Protein AF-A0A2V5XZG2-F1 (afdb_monomer)

pLDDT: mean 95.67, std 3.82, range [61.31, 98.81]

Secondary structure (DSSP, 8-state):
-EEES-TT-HHHHHHHHTT---EEEE-TTTSTTTTHHHHHHHHHTT--PEEEE--TTSS---SSS-EEEEEE-S-GGG-S-HHHHHHHHHHHEEEEEEEEEE-SB-TT--B-TTS--EEE--TTTTTT-TT--EEE-HHHHHHHHHHTTEEEEEEEEEE-TTT--SS-GGG-EEEEEEEEEPPPEEEEESSSBPP-SSPEEEEEEEESSEEEEEETT---EEEE-SSEEEEEEEEE-TT-EEEEEEE-TTS-SEEEEEEEEB---

Sequence (265 aa):
MADIGAADGDLAFFLENQGLSVDVIDNAATNFNRFQGVRILKQALNSSVTIRSVDLDSQFDLPSKKYDAVFLLGALYHLKNPFFVLENLAQRARYCFASTRIAKQTTDGHRLSPYPVAYLLGPRECNDDETNYWIFTDEGLRRLIDRTGWSLLSQVNVGDTANSTPADLDRDERAFVCLRQIDPTLSAAPNPVPPGDNPGKTRISWNGGTVYVSMNGGKEVLFADLREGSKMASWILAGASYEFRLYNSDHTELLAKLTVSKTTQ

Nearest PDB structures (foldseek):
  5t39-assembly1_A  TM=7.047E-01  e=2.224E-08  Micromonospora carbonacea
  5t38-assembly1_A  TM=6.778E-01  e=1.672E-08  Micromonospora carbonacea
  6ecu-assembly1_A  TM=6.630E-01  e=1.906E-06  Stigmatella aurantiaca
  6ecw-assembly1_B  TM=6.892E-01  e=6.318E-06  Stigmatella aurantiaca
  7fbo-assembly1_A  TM=6.612E-01  e=2.485E-05  Streptomyces sp. RI-18-2

Radius of gyration: 22.92 Å; Cα contacts (8 Å, |Δi|>4): 621; chains: 1; bounding box: 56×43×69 Å

Foldseek 3Di:
DEEAQCQLPPVVLVVVVVVDAYEYEYALVPRPVSNPNNVVVCVVSVHDHHYDHFDLLDDTDDPDQAEAEYEAEACQQLHPCNLSNLLSCLRHYFKYKYKYWAFQAAPVQHGCPPPFDWDADDCCQAVHHNSGGTHTHPNVVCVSQVNRQKDWPDKDKDAQPPGAYDHDPNRIIMIITMIGGHAKDWDKPPAQFEDDDAQTKIKIWIAQAFKWKDKPPDDIDGPGLDRTDIDMDRHADAPIKMKMWGAHNVRPGTRDIDIYHHDYD

Structure (mmCIF, N/CA/C/O backbone):
data_AF-A0A2V5XZG2-F1
#
_entry.id   AF-A0A2V5XZG2-F1
#
loop_
_atom_site.group_PDB
_atom_site.id
_atom_site.type_symbol
_atom_site.label_atom_id
_atom_site.label_alt_id
_atom_site.label_comp_id
_atom_site.label_asym_id
_atom_site.label_entity_id
_atom_site.label_seq_id
_atom_site.pdbx_PDB_ins_code
_atom_site.Cartn_x
_atom_site.Cartn_y
_atom_site.Cartn_z
_atom_site.occupancy
_atom_site.B_iso_or_equiv
_atom_site.auth_seq_id
_atom_site.auth_comp_id
_atom_site.auth_asym_id
_atom_site.auth_atom_id
_atom_site.pdbx_PDB_model_num
ATOM 1 N N . MET A 1 1 ? -0.727 -15.999 -5.714 1.00 96.88 1 MET A N 1
ATOM 2 C CA . MET A 1 1 ? 0.254 -14.890 -5.711 1.00 96.88 1 MET A CA 1
ATOM 3 C C . MET A 1 1 ? -0.086 -13.926 -6.832 1.00 96.88 1 MET A C 1
ATOM 5 O O . MET A 1 1 ? -0.807 -14.326 -7.740 1.00 96.88 1 MET A O 1
ATOM 9 N N . ALA A 1 2 ? 0.417 -12.697 -6.774 1.00 98.25 2 ALA A N 1
ATOM 10 C CA . ALA A 1 2 ? 0.338 -11.756 -7.889 1.00 98.25 2 ALA A CA 1
ATOM 11 C C . ALA A 1 2 ? 1.736 -11.271 -8.270 1.00 98.25 2 ALA A C 1
ATOM 13 O O . ALA A 1 2 ? 2.511 -10.912 -7.386 1.00 98.25 2 ALA A O 1
ATOM 14 N N . ASP A 1 3 ? 2.024 -11.250 -9.563 1.00 98.44 3 ASP A N 1
ATOM 15 C CA . ASP A 1 3 ? 3.191 -10.606 -10.156 1.00 98.44 3 ASP A CA 1
ATOM 16 C C . ASP A 1 3 ? 2.716 -9.319 -10.841 1.00 98.44 3 ASP A C 1
ATOM 18 O O . ASP A 1 3 ? 1.930 -9.376 -11.787 1.00 98.44 3 ASP A O 1
ATOM 22 N N . ILE A 1 4 ? 3.077 -8.163 -10.283 1.00 98.12 4 ILE A N 1
ATOM 23 C CA . ILE A 1 4 ? 2.541 -6.846 -10.639 1.00 98.12 4 ILE A CA 1
ATOM 24 C C . ILE A 1 4 ? 3.648 -5.997 -11.263 1.00 98.12 4 ILE A C 1
ATOM 26 O O . ILE A 1 4 ? 4.698 -5.791 -10.658 1.00 98.12 4 ILE A O 1
ATOM 30 N N . GLY A 1 5 ? 3.371 -5.447 -12.448 1.00 96.50 5 GLY A N 1
ATOM 31 C CA . GLY A 1 5 ? 4.409 -4.893 -13.318 1.00 96.50 5 GLY A CA 1
ATOM 32 C C . GLY A 1 5 ? 5.190 -6.007 -14.016 1.00 96.50 5 GLY A C 1
ATOM 33 O O . GLY A 1 5 ? 6.387 -5.877 -14.240 1.00 96.50 5 GLY A O 1
ATOM 34 N N . ALA A 1 6 ? 4.511 -7.120 -14.308 1.00 96.62 6 ALA A N 1
ATOM 35 C CA . ALA A 1 6 ? 5.135 -8.377 -14.709 1.00 96.62 6 ALA A CA 1
ATOM 36 C C . ALA A 1 6 ? 5.821 -8.343 -16.086 1.00 96.62 6 ALA A C 1
ATOM 38 O O . ALA A 1 6 ? 6.513 -9.297 -16.432 1.00 96.62 6 ALA A O 1
ATOM 39 N N . ALA A 1 7 ? 5.618 -7.301 -16.899 1.00 95.06 7 ALA A N 1
ATOM 40 C CA . ALA A 1 7 ? 6.121 -7.212 -18.265 1.00 95.06 7 ALA A CA 1
ATOM 41 C C . ALA A 1 7 ? 5.737 -8.447 -19.101 1.00 95.06 7 ALA A C 1
ATOM 43 O O . ALA A 1 7 ? 4.572 -8.617 -19.477 1.00 95.06 7 ALA A O 1
ATOM 44 N N . ASP A 1 8 ? 6.708 -9.316 -19.384 1.00 96.88 8 ASP A N 1
ATOM 45 C CA . ASP A 1 8 ? 6.512 -10.557 -20.133 1.00 96.88 8 ASP A CA 1
ATOM 46 C C . ASP A 1 8 ? 6.258 -11.793 -19.248 1.00 96.88 8 ASP A C 1
ATOM 48 O O . ASP A 1 8 ? 6.045 -12.882 -19.776 1.00 96.88 8 ASP A O 1
ATOM 52 N N . GLY A 1 9 ? 6.184 -11.631 -17.924 1.00 96.62 9 GLY A N 1
ATOM 53 C CA . GLY A 1 9 ? 5.730 -12.646 -16.968 1.00 96.62 9 GLY A CA 1
ATOM 54 C C . GLY A 1 9 ? 6.769 -13.700 -16.593 1.00 96.62 9 GLY A C 1
ATOM 55 O O . GLY A 1 9 ? 6.394 -14.786 -16.155 1.00 96.62 9 GLY A O 1
ATOM 56 N N . ASP A 1 10 ? 8.059 -13.417 -16.767 1.00 96.12 10 ASP A N 1
ATOM 57 C CA . ASP A 1 10 ? 9.165 -14.334 -16.463 1.00 96.12 10 ASP A CA 1
ATOM 58 C C . ASP A 1 10 ? 9.110 -14.878 -15.024 1.00 96.12 10 ASP A C 1
ATOM 60 O O . ASP A 1 10 ? 9.149 -16.096 -14.817 1.00 96.12 10 ASP A O 1
ATOM 64 N N . LEU A 1 11 ? 8.938 -13.995 -14.038 1.00 97.69 11 LEU A N 1
ATOM 65 C CA . LEU A 1 11 ? 8.792 -14.368 -12.636 1.00 97.69 11 LEU A CA 1
ATOM 66 C C . LEU A 1 11 ? 7.513 -15.177 -12.403 1.00 97.69 11 LEU A C 1
ATOM 68 O O . LEU A 1 11 ? 7.560 -16.218 -11.744 1.00 97.69 11 LEU A O 1
ATOM 72 N N . ALA A 1 12 ? 6.380 -14.745 -12.956 1.00 98.06 12 ALA A N 1
ATOM 73 C CA . ALA A 1 12 ? 5.124 -15.471 -12.820 1.00 98.06 12 ALA A CA 1
ATOM 74 C C . ALA A 1 12 ? 5.196 -16.907 -13.357 1.00 98.06 12 ALA A C 1
ATOM 76 O O . ALA A 1 12 ? 4.739 -17.828 -12.677 1.00 98.06 12 ALA A O 1
ATOM 77 N N . PHE A 1 13 ? 5.797 -17.122 -14.531 1.00 98.44 13 PHE A N 1
ATOM 78 C CA . PHE A 1 13 ? 5.981 -18.465 -15.087 1.00 98.44 13 PHE A CA 1
ATOM 79 C C . PHE A 1 13 ? 6.944 -19.304 -14.251 1.00 98.44 13 PHE A C 1
ATOM 81 O O . PHE A 1 13 ? 6.696 -20.490 -14.029 1.00 98.44 13 PHE A O 1
ATOM 88 N N . PHE A 1 14 ? 8.025 -18.704 -13.745 1.00 98.06 14 PHE A N 1
ATOM 89 C CA . PHE A 1 14 ? 8.934 -19.393 -12.833 1.00 98.06 14 PHE A CA 1
ATOM 90 C C . PHE A 1 14 ? 8.210 -19.861 -11.562 1.00 98.06 14 PHE A C 1
ATOM 92 O O . PHE A 1 14 ? 8.336 -21.025 -11.179 1.00 98.06 14 PHE A O 1
ATOM 99 N N . LEU A 1 15 ? 7.426 -18.981 -10.933 1.00 97.88 15 LEU A N 1
ATOM 100 C CA . LEU A 1 15 ? 6.652 -19.287 -9.729 1.00 97.88 15 LEU A CA 1
ATOM 101 C C . LEU A 1 15 ? 5.572 -20.343 -9.998 1.00 97.88 15 LEU A C 1
ATOM 103 O O . LEU A 1 15 ? 5.406 -21.259 -9.192 1.00 97.88 15 LEU A O 1
ATOM 107 N N . GLU A 1 16 ? 4.881 -20.271 -11.137 1.00 98.19 16 GLU A N 1
ATOM 108 C CA . GLU A 1 16 ? 3.935 -21.311 -11.550 1.00 98.19 16 GLU A CA 1
ATOM 109 C C . GLU A 1 16 ? 4.620 -22.672 -11.687 1.00 98.19 16 GLU A C 1
ATOM 111 O O . GLU A 1 16 ? 4.107 -23.673 -11.189 1.00 98.19 16 GLU A O 1
ATOM 116 N N . ASN A 1 17 ? 5.819 -22.712 -12.272 1.00 97.38 17 ASN A N 1
ATOM 117 C CA . ASN A 1 17 ? 6.608 -23.937 -12.380 1.00 97.38 17 ASN A CA 1
ATOM 118 C C . ASN A 1 17 ? 7.045 -24.497 -11.008 1.00 97.38 17 ASN A C 1
ATOM 120 O O . ASN A 1 17 ? 7.386 -25.672 -10.905 1.00 97.38 17 ASN A O 1
ATOM 124 N N . GLN A 1 18 ? 7.002 -23.693 -9.937 1.00 97.56 18 GLN A N 1
ATOM 125 C CA . GLN A 1 18 ? 7.165 -24.164 -8.552 1.00 97.56 18 GLN A CA 1
ATOM 126 C C . GLN A 1 18 ? 5.849 -24.664 -7.917 1.00 97.56 18 GLN A C 1
ATOM 128 O O . GLN A 1 18 ? 5.810 -24.952 -6.722 1.00 97.56 18 GLN A O 1
ATOM 133 N N . GLY A 1 19 ? 4.765 -24.774 -8.691 1.00 97.19 19 GLY A N 1
ATOM 134 C CA . GLY A 1 19 ? 3.455 -25.250 -8.239 1.00 97.19 19 GLY A CA 1
ATOM 135 C C . GLY A 1 19 ? 2.559 -24.167 -7.633 1.00 97.19 19 GLY A C 1
ATOM 136 O O . GLY A 1 19 ? 1.598 -24.488 -6.933 1.00 97.19 19 GLY A O 1
ATOM 137 N N . LEU A 1 20 ? 2.867 -22.888 -7.859 1.00 97.25 20 LEU A N 1
ATOM 138 C CA . LEU A 1 20 ? 2.123 -21.765 -7.287 1.00 97.25 20 LEU A CA 1
ATOM 139 C C . LEU A 1 20 ? 1.069 -21.240 -8.269 1.00 97.25 20 LEU A C 1
ATOM 141 O O . LEU A 1 20 ? 1.312 -21.128 -9.463 1.00 97.25 20 LEU A O 1
ATOM 145 N N . SER A 1 21 ? -0.099 -20.841 -7.764 1.00 97.00 21 SER A N 1
ATOM 146 C CA . SER A 1 21 ? -1.090 -20.121 -8.575 1.00 97.00 21 SER A CA 1
ATOM 147 C C . SER A 1 21 ? -0.711 -18.644 -8.658 1.00 97.00 21 SER A C 1
ATOM 149 O O . SER A 1 21 ? -0.604 -17.982 -7.616 1.00 97.00 21 SER A O 1
ATOM 151 N N . VAL A 1 22 ? -0.538 -18.113 -9.870 1.00 97.94 22 VAL A N 1
ATOM 152 C CA . VAL A 1 22 ? -0.051 -16.742 -10.092 1.00 97.94 22 VAL A CA 1
ATOM 153 C C . VAL A 1 22 ? -0.948 -15.968 -11.057 1.00 97.94 22 VAL A C 1
ATOM 155 O O . VAL A 1 22 ? -1.280 -16.446 -12.144 1.00 97.94 22 VAL A O 1
ATOM 158 N N . ASP A 1 23 ? -1.306 -14.750 -10.653 1.00 98.31 23 ASP A N 1
ATOM 159 C CA . ASP A 1 23 ? -1.872 -13.732 -11.535 1.00 98.31 23 ASP A CA 1
ATOM 160 C C . ASP A 1 23 ? -0.736 -12.854 -12.084 1.00 98.31 23 ASP A C 1
ATOM 162 O O . ASP A 1 23 ? 0.023 -12.275 -11.309 1.00 98.31 23 ASP A O 1
ATOM 166 N N . VAL A 1 24 ? -0.641 -12.742 -13.408 1.00 98.25 24 VAL A N 1
ATOM 167 C CA . VAL A 1 24 ? 0.208 -11.783 -14.128 1.00 98.25 24 VAL A CA 1
ATOM 168 C C . VAL A 1 24 ? -0.580 -10.493 -14.308 1.00 98.25 24 VAL A C 1
ATOM 170 O O . VAL A 1 24 ? -1.625 -10.486 -14.969 1.00 98.25 24 VAL A O 1
ATOM 173 N N . ILE A 1 25 ? -0.069 -9.395 -13.762 1.00 98.06 25 ILE A N 1
ATOM 174 C CA . ILE A 1 25 ? -0.709 -8.083 -13.804 1.00 98.06 25 ILE A CA 1
ATOM 175 C C . ILE A 1 25 ? 0.275 -7.048 -14.347 1.00 98.06 25 ILE A C 1
ATOM 177 O O . ILE A 1 25 ? 1.390 -6.901 -13.855 1.00 98.06 25 ILE A O 1
ATOM 181 N N . ASP A 1 26 ? -0.165 -6.296 -15.347 1.00 97.19 26 ASP A N 1
ATOM 182 C CA . ASP A 1 26 ? 0.564 -5.148 -15.898 1.00 97.19 26 ASP A CA 1
ATOM 183 C C . ASP A 1 26 ? -0.445 -4.156 -16.509 1.00 97.19 26 ASP A C 1
ATOM 185 O O . ASP A 1 26 ? -1.648 -4.423 -16.523 1.00 97.19 26 ASP A O 1
ATOM 189 N N . ASN A 1 27 ? 0.002 -3.025 -17.040 1.00 95.31 27 ASN A N 1
ATOM 190 C CA . ASN A 1 27 ? -0.839 -2.081 -17.761 1.00 95.31 27 ASN A CA 1
ATOM 191 C C . ASN A 1 27 ? -0.596 -2.197 -19.274 1.00 95.31 27 ASN A C 1
ATOM 193 O O . ASN A 1 27 ? 0.472 -1.861 -19.776 1.00 95.31 27 ASN A O 1
ATOM 197 N N . ALA A 1 28 ? -1.615 -2.614 -20.035 1.00 92.25 28 ALA A N 1
ATOM 198 C CA . ALA A 1 28 ? -1.510 -2.773 -21.489 1.00 92.25 28 ALA A CA 1
ATOM 199 C C . ALA A 1 28 ? -1.098 -1.485 -22.220 1.00 92.25 28 ALA A C 1
ATOM 201 O O . ALA A 1 28 ? -0.560 -1.574 -23.322 1.00 92.25 28 ALA A O 1
ATOM 202 N N . ALA A 1 29 ? -1.398 -0.312 -21.652 1.00 90.81 29 ALA A N 1
ATOM 203 C CA . ALA A 1 29 ? -1.096 0.976 -22.266 1.00 90.81 29 ALA A CA 1
ATOM 204 C C . ALA A 1 29 ? 0.399 1.323 -22.206 1.00 90.81 29 ALA A C 1
ATOM 206 O O . ALA A 1 29 ? 0.908 1.916 -23.154 1.00 90.81 29 ALA A O 1
ATOM 207 N N . THR A 1 30 ? 1.085 0.941 -21.126 1.00 89.12 30 THR A N 1
ATOM 208 C CA . THR A 1 30 ? 2.503 1.260 -20.881 1.00 89.12 30 THR A CA 1
ATOM 209 C C . THR A 1 30 ? 3.431 0.060 -21.068 1.00 89.12 30 THR A C 1
ATOM 211 O O . THR A 1 30 ? 4.635 0.236 -21.208 1.00 89.12 30 THR A O 1
ATOM 214 N N . ASN A 1 31 ? 2.897 -1.162 -21.125 1.00 91.81 31 ASN A N 1
ATOM 215 C CA . ASN A 1 31 ? 3.665 -2.362 -21.438 1.00 91.81 31 ASN A CA 1
ATOM 216 C C . ASN A 1 31 ? 4.234 -2.299 -22.872 1.00 91.81 31 ASN A C 1
ATOM 218 O O . ASN A 1 31 ? 3.489 -2.108 -23.840 1.00 91.81 31 ASN A O 1
ATOM 222 N N . PHE A 1 32 ? 5.543 -2.536 -23.016 1.00 89.69 32 PHE A N 1
ATOM 223 C CA . PHE A 1 32 ? 6.298 -2.351 -24.265 1.00 89.69 32 PHE A CA 1
ATOM 224 C C . PHE A 1 32 ? 5.742 -3.099 -25.483 1.00 89.69 32 PHE A C 1
ATOM 226 O O . PHE A 1 32 ? 5.902 -2.640 -26.613 1.00 89.69 32 PHE A O 1
ATOM 233 N N . ASN A 1 33 ? 5.088 -4.244 -25.276 1.00 93.88 33 ASN A N 1
ATOM 234 C CA . ASN A 1 33 ? 4.553 -5.072 -26.356 1.00 93.88 33 ASN A CA 1
ATOM 235 C C . ASN A 1 33 ? 3.049 -5.365 -26.209 1.00 93.88 33 ASN A C 1
ATOM 237 O O . ASN A 1 33 ? 2.518 -6.241 -26.892 1.00 93.88 33 ASN A O 1
ATOM 241 N N . ARG A 1 34 ? 2.336 -4.628 -25.344 1.00 94.50 34 ARG A N 1
ATOM 242 C CA . ARG A 1 34 ? 0.891 -4.788 -25.087 1.00 94.50 34 ARG A CA 1
ATOM 243 C C . ARG A 1 34 ? 0.500 -6.229 -24.729 1.00 94.50 34 ARG A C 1
ATOM 245 O O . ARG A 1 34 ? -0.519 -6.753 -25.210 1.00 94.50 34 ARG A O 1
ATOM 252 N N . PHE A 1 35 ? 1.306 -6.870 -23.883 1.00 96.75 35 PHE A N 1
ATOM 253 C CA . PHE A 1 35 ? 1.170 -8.269 -23.467 1.00 96.75 35 PHE A CA 1
ATOM 254 C C . PHE A 1 35 ? 1.313 -9.298 -24.606 1.00 96.75 35 PHE A C 1
ATOM 256 O O . PHE A 1 35 ? 0.764 -10.401 -24.519 1.00 96.75 35 PHE A O 1
ATOM 263 N N . GLN A 1 36 ? 1.959 -8.971 -25.726 1.00 97.19 36 GLN A N 1
ATOM 264 C CA . GLN A 1 36 ? 2.238 -9.971 -26.761 1.00 97.19 36 GLN A CA 1
ATOM 265 C C . GLN A 1 36 ? 3.251 -11.009 -26.268 1.00 97.19 36 GLN A C 1
ATOM 267 O O . GLN A 1 36 ? 2.998 -12.203 -26.428 1.00 97.19 36 GLN A O 1
ATOM 272 N N . GLY A 1 37 ? 4.336 -10.575 -25.618 1.00 96.88 37 GLY A N 1
ATOM 273 C CA . GLY A 1 37 ? 5.392 -11.471 -25.142 1.00 96.88 37 GLY A CA 1
ATOM 2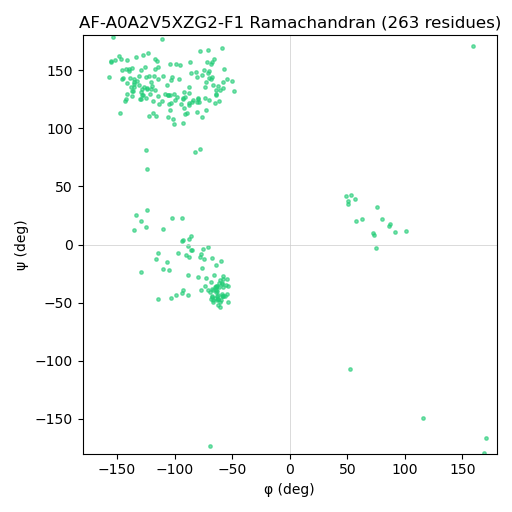74 C C . GLY A 1 37 ? 4.873 -12.466 -24.106 1.00 96.88 37 GLY A C 1
ATOM 275 O O . GLY A 1 37 ? 4.956 -13.675 -24.330 1.00 96.88 37 GLY A O 1
ATOM 276 N N . VAL A 1 38 ? 4.200 -11.989 -23.053 1.00 97.88 38 VAL A N 1
ATOM 277 C CA . VAL A 1 38 ? 3.616 -12.893 -22.042 1.00 97.88 38 VAL A CA 1
ATOM 278 C C . VAL A 1 38 ? 2.597 -13.883 -22.617 1.00 97.88 38 VAL A C 1
ATOM 280 O O . VAL A 1 38 ? 2.519 -15.024 -22.167 1.00 97.88 38 VAL A O 1
ATOM 283 N N . ARG A 1 39 ? 1.809 -13.505 -23.635 1.00 98.25 39 ARG A N 1
ATOM 284 C CA . ARG A 1 39 ? 0.833 -14.425 -24.246 1.00 98.25 39 ARG A CA 1
ATOM 285 C C . ARG A 1 39 ? 1.524 -15.514 -25.061 1.00 98.25 39 ARG A C 1
ATOM 287 O O . ARG A 1 39 ? 1.091 -16.663 -25.000 1.00 98.25 39 ARG A O 1
ATOM 294 N N . ILE A 1 40 ? 2.588 -15.164 -25.784 1.00 98.06 40 ILE A N 1
ATOM 295 C CA . ILE A 1 40 ? 3.419 -16.124 -26.521 1.00 98.06 40 ILE A CA 1
ATOM 296 C C . ILE A 1 40 ? 4.078 -17.098 -25.541 1.00 98.06 40 ILE A C 1
ATOM 298 O O . ILE A 1 40 ? 3.978 -18.310 -25.729 1.00 98.06 40 ILE A O 1
ATOM 302 N N . LEU A 1 41 ? 4.682 -16.588 -24.464 1.00 97.81 41 LEU A N 1
ATOM 303 C CA . LEU A 1 41 ? 5.304 -17.420 -23.433 1.00 97.81 41 LEU A CA 1
ATOM 304 C C . LEU A 1 41 ? 4.283 -18.327 -22.743 1.00 97.81 41 LEU A C 1
ATOM 306 O O . LEU A 1 41 ? 4.527 -19.524 -22.614 1.00 97.81 41 LEU A O 1
ATOM 310 N N . LYS A 1 42 ? 3.095 -17.810 -22.401 1.00 98.31 42 LYS A N 1
ATOM 311 C CA . LYS A 1 42 ? 2.015 -18.614 -21.812 1.00 98.31 42 LYS A CA 1
ATOM 312 C C . LYS A 1 42 ? 1.642 -19.805 -22.697 1.00 98.31 42 LYS A C 1
ATOM 314 O O . LYS A 1 42 ? 1.468 -20.908 -22.186 1.00 98.31 42 LYS A O 1
ATOM 319 N N . GLN A 1 43 ? 1.517 -19.592 -24.009 1.00 98.19 43 GLN A N 1
ATOM 320 C CA . GLN A 1 43 ? 1.224 -20.663 -24.965 1.00 98.19 43 GLN A CA 1
ATOM 321 C C . GLN A 1 43 ? 2.381 -21.661 -25.070 1.00 98.19 43 GLN A C 1
ATOM 323 O O . GLN A 1 43 ? 2.153 -22.865 -24.986 1.00 98.19 43 GLN A O 1
ATOM 328 N N . ALA A 1 44 ? 3.614 -21.170 -25.217 1.00 98.00 44 ALA A N 1
ATOM 329 C CA . ALA A 1 44 ? 4.803 -22.006 -25.374 1.00 98.00 44 ALA A CA 1
ATOM 330 C C . ALA A 1 44 ? 5.081 -22.886 -24.144 1.00 98.00 44 ALA A C 1
ATOM 332 O O . ALA A 1 44 ? 5.517 -24.026 -24.286 1.00 98.00 44 ALA A O 1
ATOM 333 N N . LEU A 1 45 ? 4.798 -22.371 -22.946 1.00 97.75 45 LEU A N 1
ATOM 334 C CA . LEU A 1 45 ? 4.986 -23.071 -21.675 1.00 97.75 45 LEU A CA 1
ATOM 335 C C . LEU A 1 45 ? 3.767 -23.911 -21.261 1.00 97.75 45 LEU A C 1
ATOM 337 O O . LEU A 1 45 ? 3.808 -24.551 -20.215 1.00 97.75 45 LEU A O 1
ATOM 341 N N . ASN A 1 46 ? 2.683 -23.910 -22.052 1.00 97.44 46 ASN A N 1
ATOM 342 C CA . ASN A 1 46 ? 1.391 -24.504 -21.688 1.00 97.44 46 ASN A CA 1
ATOM 343 C C . ASN A 1 46 ? 0.922 -24.071 -20.281 1.00 97.44 46 ASN A C 1
ATOM 345 O O . ASN A 1 46 ? 0.447 -24.867 -19.472 1.00 97.44 46 ASN A O 1
ATOM 349 N N . SER A 1 47 ? 1.116 -22.786 -19.991 1.00 98.00 47 SER A N 1
ATOM 350 C CA . SER A 1 47 ? 0.940 -22.199 -18.669 1.00 98.00 47 SER A CA 1
ATOM 351 C C . SER A 1 47 ? -0.527 -21.889 -18.364 1.00 98.00 47 SER A C 1
ATOM 353 O O . SER A 1 47 ? -1.306 -21.483 -19.236 1.00 98.00 47 SER A O 1
ATOM 355 N N . SER A 1 48 ? -0.900 -21.987 -17.091 1.00 96.75 48 SER A N 1
ATOM 356 C CA . SER A 1 48 ? -2.229 -21.690 -16.555 1.00 96.75 48 SER A CA 1
ATOM 357 C C . SER A 1 48 ? -2.380 -20.285 -15.954 1.00 96.75 48 SER A C 1
ATOM 359 O O . SER A 1 48 ? -3.516 -19.873 -15.738 1.00 96.75 48 SER A O 1
ATOM 361 N N . VAL A 1 49 ? -1.301 -19.498 -15.813 1.00 97.19 49 VAL A N 1
ATOM 362 C CA . VAL A 1 49 ? -1.330 -18.151 -15.197 1.00 97.19 49 VAL A CA 1
ATOM 363 C C . VAL A 1 49 ? -2.419 -17.239 -15.765 1.00 97.19 49 VAL A C 1
ATOM 365 O O . VAL A 1 49 ? -2.658 -17.198 -16.978 1.00 97.19 49 VAL A O 1
ATOM 368 N N . THR A 1 50 ? -3.070 -16.455 -14.913 1.00 96.06 50 THR A N 1
ATOM 369 C CA . THR A 1 50 ? -4.103 -15.515 -15.366 1.00 96.06 50 THR A CA 1
ATOM 370 C C . THR A 1 50 ? -3.457 -14.188 -15.745 1.00 96.06 50 THR A C 1
ATOM 372 O O . THR A 1 50 ? -2.831 -13.562 -14.902 1.00 96.06 50 THR A O 1
ATOM 375 N N . ILE A 1 51 ? -3.626 -13.726 -16.988 1.00 97.62 51 ILE A N 1
ATOM 376 C CA . ILE A 1 51 ? -3.074 -12.439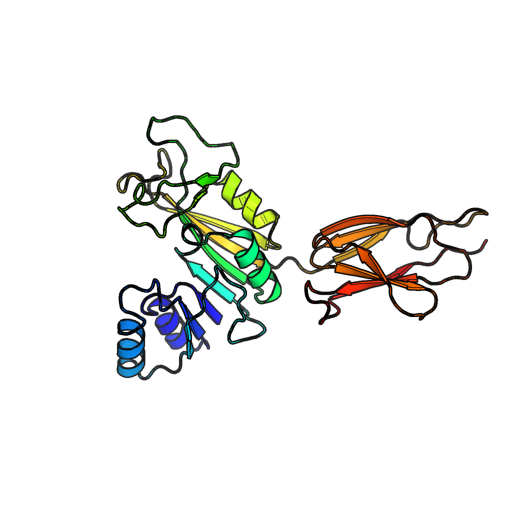 -17.454 1.00 97.62 51 ILE A CA 1
ATOM 377 C C . ILE A 1 51 ? -4.153 -11.360 -17.390 1.00 97.62 51 ILE A C 1
ATOM 379 O O . ILE A 1 51 ? -5.239 -11.528 -17.958 1.00 97.62 51 ILE A O 1
ATOM 383 N N . ARG A 1 52 ? -3.865 -10.240 -16.722 1.00 97.00 52 ARG A N 1
ATOM 384 C CA . ARG A 1 52 ? -4.812 -9.139 -16.517 1.00 97.00 52 ARG A CA 1
ATOM 385 C C . ARG A 1 52 ? -4.149 -7.786 -16.736 1.00 97.00 52 ARG A C 1
ATOM 387 O O . ARG A 1 52 ? -3.096 -7.502 -16.183 1.00 97.00 52 ARG A O 1
ATOM 394 N N . SER A 1 53 ? -4.819 -6.944 -17.521 1.00 96.94 53 SER A N 1
ATOM 395 C CA . SER A 1 53 ? -4.457 -5.534 -17.632 1.00 96.94 53 SER A CA 1
ATOM 396 C C . SER A 1 53 ? -5.108 -4.753 -16.497 1.00 96.94 53 SER A C 1
ATOM 398 O O . SER A 1 53 ? -6.335 -4.775 -16.391 1.00 96.94 53 SER A O 1
ATOM 400 N N . VAL A 1 54 ? -4.314 -4.057 -15.690 1.00 96.88 54 VAL A N 1
ATOM 401 C CA . VAL A 1 54 ? -4.774 -3.208 -14.586 1.00 96.88 54 VAL A CA 1
ATOM 402 C C . VAL A 1 54 ? -3.974 -1.908 -14.594 1.00 96.88 54 VAL A C 1
ATOM 404 O O . VAL A 1 54 ? -2.747 -1.935 -14.608 1.00 96.88 54 VAL A O 1
ATOM 407 N N . ASP A 1 55 ? -4.669 -0.772 -14.575 1.00 95.81 55 ASP A N 1
ATOM 408 C CA . ASP A 1 55 ? -4.050 0.543 -14.405 1.00 95.81 55 ASP A CA 1
ATOM 409 C C . ASP A 1 55 ? -4.043 0.932 -12.922 1.00 95.81 55 ASP A C 1
ATOM 411 O O . ASP A 1 55 ? -5.075 1.309 -12.359 1.00 95.81 55 ASP A O 1
ATOM 415 N N . LEU A 1 56 ? -2.868 0.832 -12.300 1.00 96.12 56 LEU A N 1
ATOM 416 C CA . LEU A 1 56 ? -2.669 1.098 -10.875 1.00 96.12 56 LEU A CA 1
ATOM 417 C C . LEU A 1 56 ? -2.686 2.592 -10.509 1.00 96.12 56 LEU A C 1
ATOM 419 O O . LEU A 1 56 ? -2.788 2.910 -9.325 1.00 96.12 56 LEU A O 1
ATOM 423 N N . ASP A 1 57 ? -2.617 3.497 -11.491 1.00 94.62 57 ASP A N 1
ATOM 424 C CA . ASP A 1 57 ? -2.745 4.947 -11.272 1.00 94.62 57 ASP A CA 1
ATOM 425 C C . ASP A 1 57 ? -4.211 5.418 -11.245 1.00 94.62 57 ASP A C 1
ATOM 427 O O . ASP A 1 57 ? -4.498 6.587 -10.968 1.00 94.62 57 ASP A O 1
ATOM 431 N N . SER A 1 58 ? -5.151 4.514 -11.515 1.00 93.38 58 SER A N 1
ATOM 432 C CA . SER A 1 58 ? -6.592 4.747 -11.441 1.00 93.38 58 SER A CA 1
ATOM 433 C C . SER A 1 58 ? -7.216 3.959 -10.285 1.00 93.38 58 SER A C 1
ATOM 435 O O . SER A 1 58 ? -6.537 3.203 -9.594 1.00 93.38 58 SER A O 1
ATOM 437 N N . GLN A 1 59 ? -8.521 4.109 -10.039 1.00 92.25 59 GLN A N 1
ATOM 438 C CA . GLN A 1 59 ? -9.194 3.161 -9.149 1.00 92.25 59 GLN A CA 1
ATOM 439 C C . GLN A 1 59 ? -9.172 1.770 -9.787 1.00 92.25 59 GLN A C 1
ATOM 441 O O . GLN A 1 59 ? -9.705 1.582 -10.881 1.00 92.25 59 GLN A O 1
ATOM 446 N N . PHE A 1 60 ? -8.588 0.797 -9.090 1.00 93.25 60 PHE A N 1
ATOM 447 C CA . PHE A 1 60 ? -8.429 -0.558 -9.597 1.00 93.25 60 PHE A CA 1
ATOM 448 C C . PHE A 1 60 ? -9.009 -1.607 -8.648 1.00 93.25 6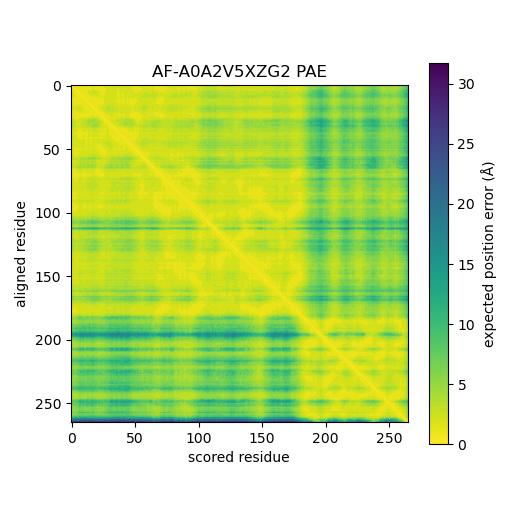0 PHE A C 1
ATOM 450 O O . PHE A 1 60 ? -9.045 -1.431 -7.429 1.00 93.25 60 PHE A O 1
ATOM 457 N N . ASP A 1 61 ? -9.415 -2.738 -9.223 1.00 91.06 61 ASP A N 1
ATOM 458 C CA . ASP A 1 61 ? -9.603 -3.987 -8.488 1.00 91.06 61 ASP A CA 1
ATOM 459 C C . ASP A 1 61 ? -8.578 -5.006 -8.985 1.00 91.06 61 ASP A C 1
ATOM 461 O O . ASP A 1 61 ? -8.108 -4.939 -10.125 1.00 91.06 61 ASP A O 1
ATOM 465 N N . LEU A 1 62 ? -8.225 -5.948 -8.115 1.00 92.88 62 LEU A N 1
ATOM 466 C CA . LEU A 1 62 ? -7.345 -7.052 -8.474 1.00 92.88 62 LEU A CA 1
ATOM 467 C C . LEU A 1 62 ? -8.171 -8.308 -8.775 1.00 92.88 62 LEU A C 1
ATOM 469 O O . LEU A 1 62 ? -9.289 -8.445 -8.276 1.00 92.88 62 LEU A O 1
ATOM 473 N N . PRO A 1 63 ? -7.637 -9.247 -9.577 1.00 90.69 63 PRO A N 1
ATOM 474 C CA . PRO A 1 63 ? -8.367 -10.458 -9.955 1.00 90.69 63 PRO A CA 1
ATOM 475 C C . PRO A 1 63 ? -8.816 -11.293 -8.753 1.00 90.69 63 PRO A C 1
ATOM 477 O O . PRO A 1 63 ? -9.919 -11.840 -8.763 1.00 90.69 63 PRO A O 1
ATOM 480 N N . SER A 1 64 ? -7.983 -11.354 -7.713 1.00 92.56 64 SER A N 1
ATOM 481 C CA . SER A 1 64 ? -8.291 -12.025 -6.453 1.00 92.56 64 SER A CA 1
ATOM 482 C C . SER A 1 64 ? -8.483 -11.014 -5.322 1.00 92.56 64 SER A C 1
ATOM 484 O O . SER A 1 64 ? -7.796 -9.996 -5.242 1.00 92.56 64 SER A O 1
ATOM 486 N N . LYS A 1 65 ? -9.399 -11.321 -4.393 1.00 90.06 65 LYS A N 1
ATOM 487 C CA . LYS A 1 65 ? -9.665 -10.472 -3.216 1.00 90.06 65 LYS A CA 1
ATOM 488 C C . LYS A 1 65 ? -8.555 -10.519 -2.166 1.00 90.06 65 LYS A C 1
ATOM 490 O O . LYS A 1 65 ? -8.379 -9.547 -1.434 1.00 90.06 65 LYS A O 1
ATOM 495 N N . LYS A 1 66 ? -7.828 -11.636 -2.079 1.00 93.88 66 LYS A N 1
ATOM 496 C CA . LYS A 1 66 ? -6.686 -11.821 -1.179 1.00 93.88 66 LYS A CA 1
ATOM 497 C C . LYS A 1 66 ? -5.565 -12.590 -1.883 1.00 93.88 66 LYS A C 1
ATOM 499 O O . LYS A 1 66 ? -5.832 -13.453 -2.716 1.00 93.88 66 LYS A O 1
ATOM 504 N N . TYR A 1 67 ? -4.331 -12.299 -1.495 1.00 97.50 67 TYR A N 1
ATOM 505 C CA . TYR A 1 67 ? -3.099 -12.934 -1.938 1.00 97.50 67 TYR A CA 1
ATOM 506 C C . TYR A 1 67 ? -2.226 -13.278 -0.728 1.00 97.50 67 TYR A C 1
ATOM 508 O O . TYR A 1 67 ? -2.082 -12.481 0.198 1.00 97.50 67 TYR A O 1
ATOM 516 N N . ASP A 1 68 ? -1.565 -14.433 -0.750 1.00 97.88 68 ASP A N 1
ATOM 517 C CA . ASP A 1 68 ? -0.539 -14.732 0.257 1.00 97.88 68 ASP A CA 1
ATOM 518 C C . ASP A 1 68 ? 0.703 -13.853 0.068 1.00 97.88 68 ASP A C 1
ATOM 520 O O . ASP A 1 68 ? 1.260 -13.337 1.035 1.00 97.88 68 ASP A O 1
ATOM 524 N N . ALA A 1 69 ? 1.109 -13.643 -1.185 1.00 98.25 69 ALA A N 1
ATOM 525 C CA . ALA A 1 69 ? 2.237 -12.800 -1.556 1.00 98.25 69 ALA A CA 1
ATOM 526 C C . ALA A 1 69 ? 1.975 -12.063 -2.874 1.00 98.25 69 ALA A C 1
ATOM 528 O O . ALA A 1 69 ? 1.377 -12.628 -3.802 1.00 98.25 69 ALA A O 1
ATOM 529 N N . VAL A 1 70 ? 2.460 -10.825 -2.942 1.00 98.56 70 VAL A N 1
ATOM 530 C CA . VAL A 1 70 ? 2.516 -10.005 -4.157 1.00 98.56 70 VAL A CA 1
ATOM 531 C C . VAL A 1 70 ? 3.953 -9.578 -4.441 1.00 98.56 70 VAL A C 1
ATOM 533 O O . VAL A 1 70 ? 4.721 -9.320 -3.512 1.00 98.56 70 VAL A O 1
ATOM 536 N N . PHE A 1 71 ? 4.305 -9.503 -5.719 1.00 98.69 71 PHE A N 1
ATOM 537 C CA . PHE A 1 71 ? 5.583 -9.010 -6.216 1.00 98.69 71 PHE A CA 1
ATOM 538 C C . PHE A 1 71 ? 5.323 -7.710 -6.982 1.00 98.69 71 PHE A C 1
ATOM 540 O O . PHE A 1 71 ? 4.531 -7.700 -7.915 1.00 98.69 71 PHE A O 1
ATOM 547 N N . LEU A 1 72 ? 5.940 -6.612 -6.547 1.00 98.50 72 LEU A N 1
ATOM 548 C CA . LEU A 1 72 ? 5.889 -5.283 -7.166 1.00 98.50 72 LEU A CA 1
ATOM 549 C C . LEU A 1 72 ? 7.326 -4.840 -7.454 1.00 98.50 72 LEU A C 1
ATOM 551 O O . LEU A 1 72 ? 7.877 -3.938 -6.814 1.00 98.50 72 LEU A O 1
ATOM 555 N N . LEU A 1 73 ? 7.984 -5.573 -8.345 1.00 98.06 73 LEU A N 1
ATOM 556 C CA . LEU A 1 73 ? 9.412 -5.433 -8.590 1.00 98.06 73 LEU A CA 1
ATOM 557 C C . LEU A 1 73 ? 9.647 -4.478 -9.757 1.00 98.06 73 LEU A C 1
ATOM 559 O O . LEU A 1 73 ? 9.174 -4.703 -10.860 1.00 98.06 73 LEU A O 1
ATOM 563 N N . GLY A 1 74 ? 10.375 -3.391 -9.505 1.00 95.25 74 GLY A N 1
ATOM 564 C CA . GLY A 1 74 ? 10.742 -2.423 -10.535 1.00 95.25 74 GLY A CA 1
ATOM 565 C C . GLY A 1 74 ? 9.602 -1.524 -11.013 1.00 95.25 74 GLY A C 1
ATOM 566 O O . GLY A 1 74 ? 9.816 -0.770 -11.946 1.00 95.25 74 GLY A O 1
ATOM 567 N N . ALA A 1 75 ? 8.427 -1.559 -10.378 1.00 95.81 75 ALA A N 1
ATOM 568 C CA . ALA A 1 75 ? 7.267 -0.760 -10.783 1.00 95.81 75 ALA A CA 1
ATOM 569 C C . ALA A 1 75 ? 6.990 0.441 -9.861 1.00 95.81 75 ALA A C 1
ATOM 571 O O . ALA A 1 75 ? 6.352 1.404 -10.272 1.00 95.81 75 ALA A O 1
ATOM 572 N N . LEU A 1 76 ? 7.463 0.420 -8.608 1.00 97.50 76 LEU A N 1
ATOM 573 C CA . LEU A 1 76 ? 7.029 1.385 -7.588 1.00 97.50 76 LEU A CA 1
ATOM 574 C C . LEU A 1 76 ? 7.358 2.849 -7.938 1.00 97.50 76 LEU A C 1
ATOM 576 O O . LEU A 1 76 ? 6.556 3.736 -7.656 1.00 97.50 76 LEU A O 1
ATOM 580 N N . TYR A 1 77 ? 8.505 3.104 -8.571 1.00 96.88 77 TYR A N 1
ATOM 581 C CA . TYR A 1 77 ? 8.914 4.450 -8.990 1.00 96.88 77 TYR A CA 1
ATOM 582 C C . TYR A 1 77 ? 8.226 4.954 -10.266 1.00 96.88 77 TYR A C 1
ATOM 584 O O . TYR A 1 77 ? 8.315 6.148 -10.565 1.00 96.88 77 TYR A O 1
ATOM 592 N N . HIS A 1 78 ? 7.525 4.072 -10.982 1.00 96.31 78 HIS A N 1
ATOM 593 C CA . HIS A 1 78 ? 6.723 4.424 -12.153 1.00 96.31 78 HIS A CA 1
ATOM 594 C C . HIS A 1 78 ? 5.284 4.833 -11.796 1.00 96.31 78 HIS A C 1
ATOM 596 O O . HIS A 1 78 ? 4.548 5.334 -12.640 1.00 96.31 78 HIS A O 1
ATOM 602 N N . LEU A 1 79 ? 4.858 4.622 -10.548 1.00 96.81 79 LEU A N 1
ATOM 603 C CA . LEU A 1 79 ? 3.496 4.911 -10.103 1.00 96.81 79 LEU A CA 1
ATOM 604 C C . LEU A 1 79 ? 3.377 6.358 -9.628 1.00 96.81 79 LEU A C 1
ATOM 606 O O . LEU A 1 79 ? 4.140 6.802 -8.768 1.00 96.81 79 LEU A O 1
ATOM 610 N N . LYS A 1 80 ? 2.367 7.091 -10.105 1.00 96.38 80 LYS A N 1
ATOM 611 C CA . LYS A 1 80 ? 2.124 8.483 -9.686 1.00 96.38 80 LYS A CA 1
ATOM 612 C C . LYS A 1 80 ? 1.768 8.571 -8.210 1.00 96.38 80 LYS A C 1
ATOM 614 O O . LYS A 1 80 ? 2.164 9.523 -7.541 1.00 96.38 80 LYS A O 1
ATOM 619 N N . ASN A 1 81 ? 1.027 7.587 -7.699 1.00 97.12 81 ASN A N 1
ATOM 620 C CA . ASN A 1 81 ? 0.606 7.538 -6.302 1.00 97.12 81 ASN A CA 1
ATOM 621 C C . ASN A 1 81 ? 1.025 6.222 -5.617 1.00 97.12 81 ASN A C 1
ATOM 623 O O . ASN A 1 81 ? 0.206 5.313 -5.449 1.00 97.12 81 ASN A O 1
ATOM 627 N N . PRO A 1 82 ? 2.288 6.116 -5.166 1.00 97.31 82 PRO A N 1
ATOM 628 C CA . PRO A 1 82 ? 2.773 4.909 -4.506 1.00 97.31 82 PRO A CA 1
ATOM 629 C C . PRO A 1 82 ? 2.084 4.649 -3.154 1.00 97.31 82 PRO A C 1
ATOM 631 O O . PRO A 1 82 ? 1.957 3.492 -2.761 1.00 97.31 82 PRO A O 1
ATOM 634 N N . PHE A 1 83 ? 1.583 5.687 -2.463 1.00 95.94 83 PHE A N 1
ATOM 635 C CA . PHE A 1 83 ? 0.786 5.515 -1.239 1.00 95.94 83 PHE A CA 1
ATOM 636 C C . PHE A 1 83 ? -0.476 4.705 -1.517 1.00 95.94 83 PHE A C 1
ATOM 638 O O . PHE A 1 83 ? -0.704 3.678 -0.880 1.00 95.94 83 PHE A O 1
ATOM 645 N N . PHE A 1 84 ? -1.257 5.142 -2.507 1.00 95.31 84 PHE A N 1
ATOM 646 C CA . PHE A 1 84 ? -2.517 4.500 -2.861 1.00 95.31 84 PHE A CA 1
ATOM 647 C C . PHE A 1 84 ? -2.319 3.029 -3.230 1.00 95.31 84 PHE A C 1
ATOM 649 O O . PHE A 1 84 ? -3.062 2.170 -2.754 1.00 95.31 84 PHE A O 1
ATOM 656 N N . VAL A 1 85 ? -1.296 2.716 -4.029 1.00 97.38 85 VAL A N 1
ATOM 657 C CA . VAL A 1 85 ? -1.022 1.333 -4.439 1.00 97.38 85 VAL A CA 1
ATOM 658 C C . VAL A 1 85 ? -0.595 0.476 -3.249 1.00 97.38 85 VAL A C 1
ATOM 660 O O . VAL A 1 85 ? -1.174 -0.588 -3.033 1.00 97.38 85 VAL A O 1
ATOM 663 N N . LEU A 1 86 ? 0.361 0.934 -2.437 1.00 97.50 86 LEU A N 1
ATOM 664 C CA . LEU A 1 86 ? 0.839 0.160 -1.288 1.00 97.50 86 LEU A CA 1
ATOM 665 C C . LEU A 1 86 ? -0.254 -0.057 -0.232 1.00 97.50 86 LEU A C 1
ATOM 667 O O . LEU A 1 86 ? -0.359 -1.165 0.294 1.00 97.50 86 LEU A O 1
ATOM 671 N N . GLU A 1 87 ? -1.100 0.942 0.035 1.00 94.38 87 GLU A N 1
ATOM 672 C CA . GLU A 1 87 ? -2.249 0.807 0.941 1.00 94.38 87 GLU A CA 1
ATOM 673 C C . GLU A 1 87 ? -3.271 -0.206 0.416 1.00 94.38 87 GLU A C 1
ATOM 675 O O . GLU A 1 87 ? -3.744 -1.061 1.169 1.00 94.38 87 GLU A O 1
ATOM 680 N N . ASN A 1 88 ? -3.585 -0.159 -0.883 1.00 93.94 88 ASN A N 1
ATOM 681 C CA . ASN A 1 88 ? -4.491 -1.121 -1.505 1.00 93.94 88 ASN A CA 1
ATOM 682 C C . ASN A 1 88 ? -3.936 -2.549 -1.452 1.00 93.94 88 ASN A C 1
ATOM 684 O O . ASN A 1 88 ? -4.691 -3.493 -1.200 1.00 93.94 88 ASN A O 1
ATOM 688 N N . LEU A 1 89 ? -2.630 -2.720 -1.662 1.00 96.19 89 LEU A N 1
ATOM 689 C CA . LEU A 1 89 ? -1.982 -4.022 -1.545 1.00 96.19 89 LEU A CA 1
ATOM 690 C C . LEU A 1 89 ? -1.970 -4.515 -0.095 1.00 96.19 89 LEU A C 1
ATOM 692 O O . LEU A 1 89 ? -2.231 -5.694 0.121 1.00 96.19 89 LEU A O 1
ATOM 696 N N . ALA A 1 90 ? -1.765 -3.647 0.903 1.00 94.38 90 ALA A N 1
ATOM 697 C CA . ALA A 1 90 ? -1.789 -4.041 2.318 1.00 94.38 90 ALA A CA 1
ATOM 698 C C . ALA A 1 90 ? -3.145 -4.622 2.741 1.00 94.38 90 ALA A C 1
ATOM 700 O O . ALA A 1 90 ? -3.220 -5.495 3.597 1.00 94.38 90 ALA A O 1
ATOM 701 N N . GLN A 1 91 ? -4.240 -4.178 2.124 1.00 89.81 91 GLN A N 1
ATOM 702 C CA . GLN A 1 91 ? -5.566 -4.735 2.397 1.00 89.81 91 GLN A CA 1
ATOM 703 C C . GLN A 1 91 ? -5.798 -6.105 1.743 1.00 89.81 91 GLN A C 1
ATOM 705 O O . GLN A 1 91 ? -6.708 -6.839 2.142 1.00 89.81 91 GLN A O 1
ATOM 710 N N . ARG A 1 92 ? -5.010 -6.448 0.720 1.00 92.38 92 ARG A N 1
ATOM 711 C CA . ARG A 1 92 ? -5.233 -7.608 -0.150 1.00 92.38 92 ARG A CA 1
ATOM 712 C C . ARG A 1 92 ? -4.127 -8.650 -0.052 1.00 92.38 92 ARG A C 1
ATOM 714 O O . ARG A 1 92 ? -4.334 -9.752 -0.536 1.00 92.38 92 ARG A O 1
ATOM 721 N N . ALA A 1 93 ? -2.985 -8.355 0.559 1.00 96.44 93 ALA A N 1
ATOM 722 C CA . ALA A 1 93 ? -1.836 -9.247 0.562 1.00 96.44 93 ALA A CA 1
ATOM 723 C C . ALA A 1 93 ? -1.190 -9.373 1.941 1.00 96.44 93 ALA A C 1
ATOM 725 O O . ALA A 1 93 ? -0.993 -8.376 2.626 1.00 96.44 93 ALA A O 1
ATOM 726 N N . ARG A 1 94 ? -0.804 -10.597 2.320 1.00 96.94 94 ARG A N 1
ATOM 727 C CA . ARG A 1 94 ? -0.090 -10.848 3.583 1.00 96.94 94 ARG A CA 1
ATOM 728 C C . ARG A 1 94 ? 1.388 -10.449 3.502 1.00 96.94 94 ARG A C 1
ATOM 730 O O . ARG A 1 94 ? 1.928 -9.900 4.467 1.00 96.94 94 ARG A O 1
ATOM 737 N N . TYR A 1 95 ? 2.028 -10.717 2.366 1.00 98.62 95 TYR A N 1
ATOM 738 C CA . TYR A 1 95 ? 3.412 -10.344 2.075 1.00 98.62 95 TYR A C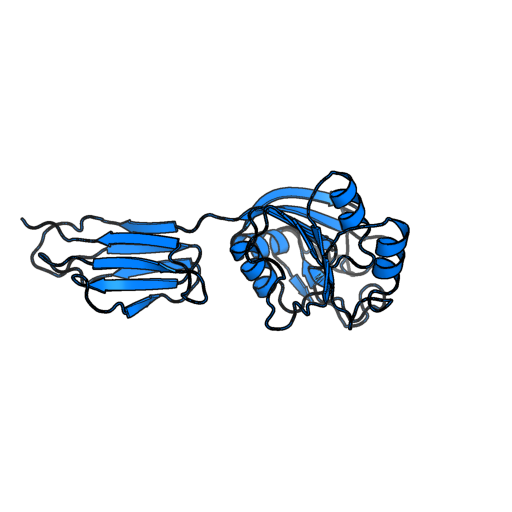A 1
ATOM 739 C C . TYR A 1 95 ? 3.510 -9.532 0.782 1.00 98.62 95 TYR A C 1
ATOM 741 O O . TYR A 1 95 ? 2.794 -9.807 -0.181 1.00 98.62 95 TYR A O 1
ATOM 749 N N . CYS A 1 96 ? 4.426 -8.566 0.748 1.00 98.69 96 CYS A N 1
ATOM 750 C CA . CYS A 1 96 ? 4.767 -7.811 -0.454 1.00 98.69 96 CYS A CA 1
ATOM 751 C C . CYS A 1 96 ? 6.287 -7.793 -0.641 1.00 98.69 96 CYS A C 1
ATOM 753 O O . CYS A 1 96 ? 7.028 -7.396 0.258 1.00 98.69 96 CYS A O 1
ATOM 755 N N . PHE A 1 97 ? 6.741 -8.235 -1.809 1.00 98.69 97 PHE A N 1
ATOM 756 C CA . PHE A 1 97 ? 8.118 -8.098 -2.261 1.00 98.69 97 PHE A CA 1
ATOM 757 C C . PHE A 1 97 ? 8.154 -6.946 -3.252 1.00 98.69 97 PHE A C 1
ATOM 759 O O . PHE A 1 97 ? 7.633 -7.072 -4.357 1.00 98.69 97 PHE A O 1
ATOM 766 N N . ALA A 1 98 ? 8.731 -5.818 -2.857 1.00 98.62 98 ALA A N 1
ATOM 767 C CA . ALA A 1 98 ? 8.781 -4.634 -3.704 1.00 98.62 98 ALA A CA 1
ATOM 768 C C . ALA A 1 98 ? 10.223 -4.265 -4.033 1.00 98.62 98 ALA A C 1
ATOM 770 O O . ALA A 1 98 ? 11.137 -4.516 -3.244 1.00 98.62 98 ALA A O 1
ATOM 771 N N . SER A 1 99 ? 10.429 -3.641 -5.188 1.00 98.62 99 SER A N 1
ATOM 772 C CA . SER A 1 99 ? 11.701 -2.996 -5.480 1.00 98.62 99 SER A CA 1
ATOM 773 C C . SER A 1 99 ? 11.526 -1.671 -6.198 1.00 98.62 99 SER A C 1
ATOM 775 O O . SER A 1 99 ? 10.548 -1.439 -6.911 1.00 98.62 99 SER A O 1
ATOM 777 N N . THR A 1 100 ? 12.483 -0.780 -5.966 1.00 98.38 100 THR A N 1
ATOM 778 C CA . THR A 1 100 ? 12.498 0.560 -6.544 1.00 98.38 100 THR A CA 1
ATOM 779 C C . THR A 1 100 ? 13.922 1.071 -6.687 1.00 98.38 100 THR A C 1
ATOM 781 O O . THR A 1 100 ? 14.821 0.609 -5.979 1.00 98.38 100 THR A O 1
ATOM 784 N N . ARG A 1 101 ? 14.122 2.050 -7.572 1.00 97.69 101 ARG A N 1
ATOM 785 C CA . ARG A 1 101 ? 15.350 2.848 -7.597 1.00 97.69 101 ARG A CA 1
ATOM 786 C C . ARG A 1 101 ? 15.428 3.734 -6.353 1.00 97.69 101 ARG A C 1
ATOM 788 O O . ARG A 1 101 ? 14.406 4.266 -5.900 1.00 97.69 101 ARG A O 1
ATOM 795 N N . ILE A 1 102 ? 16.637 3.886 -5.826 1.00 98.25 102 ILE A N 1
ATOM 796 C CA . ILE A 1 102 ? 16.971 4.792 -4.728 1.00 98.25 102 ILE A CA 1
ATOM 797 C C . ILE A 1 102 ? 18.236 5.593 -5.057 1.00 98.25 102 ILE A C 1
ATOM 799 O O . ILE A 1 102 ? 18.998 5.208 -5.938 1.00 98.25 102 ILE A O 1
ATOM 803 N N . ALA A 1 103 ? 18.461 6.703 -4.354 1.00 98.06 103 ALA A N 1
ATOM 804 C CA . ALA A 1 103 ? 19.662 7.522 -4.519 1.00 98.06 103 ALA A CA 1
ATOM 805 C C . ALA A 1 103 ? 20.220 8.011 -3.177 1.00 98.06 103 ALA A C 1
ATOM 807 O O . ALA A 1 103 ? 19.467 8.388 -2.273 1.00 98.06 103 ALA A O 1
ATOM 808 N N . LYS A 1 104 ? 21.553 8.064 -3.061 1.00 97.81 104 LYS A N 1
ATOM 809 C CA . LYS A 1 104 ? 22.259 8.640 -1.899 1.00 97.81 104 LYS A CA 1
ATOM 810 C C . LYS A 1 104 ? 22.509 10.136 -2.030 1.00 97.81 104 LYS A C 1
ATOM 812 O O . LYS A 1 104 ? 22.643 10.824 -1.012 1.00 97.81 104 LYS A O 1
ATOM 817 N N . GLN A 1 105 ? 22.596 10.642 -3.255 1.00 97.00 105 GLN A N 1
ATOM 818 C CA . GLN A 1 105 ? 22.941 12.029 -3.550 1.00 97.00 105 GLN A CA 1
ATOM 819 C C . GLN A 1 105 ? 22.247 12.529 -4.817 1.00 97.00 105 GLN A C 1
ATOM 821 O O . GLN A 1 105 ? 21.783 11.740 -5.632 1.00 97.00 105 GLN A O 1
ATOM 826 N N . THR A 1 106 ? 22.180 13.844 -4.989 1.00 95.56 106 THR A N 1
ATOM 827 C CA . THR A 1 106 ? 21.760 14.483 -6.240 1.00 95.56 106 THR A CA 1
ATOM 828 C C . THR A 1 106 ? 22.822 14.312 -7.334 1.00 95.56 106 THR A C 1
ATOM 830 O O . THR A 1 106 ? 23.968 13.939 -7.064 1.00 95.56 106 THR A O 1
ATOM 833 N N . THR A 1 107 ? 22.461 14.621 -8.580 1.00 92.19 107 THR A N 1
ATOM 834 C CA . THR A 1 107 ? 23.359 14.546 -9.748 1.00 92.19 107 THR A CA 1
ATOM 835 C C . THR A 1 107 ? 24.610 15.423 -9.603 1.00 92.19 107 THR A C 1
ATOM 837 O O . THR A 1 107 ? 25.687 15.043 -10.052 1.00 92.19 107 THR A O 1
ATOM 840 N N . ASP A 1 108 ? 24.499 16.564 -8.923 1.00 92.81 108 ASP A N 1
ATOM 841 C CA . ASP A 1 108 ? 25.597 17.486 -8.600 1.00 92.81 108 ASP A CA 1
ATOM 842 C C . ASP A 1 108 ? 26.331 17.154 -7.282 1.00 92.81 108 ASP A C 1
ATOM 844 O O . ASP A 1 108 ? 27.252 17.865 -6.883 1.00 92.81 108 ASP A O 1
ATOM 848 N N . GLY A 1 109 ? 25.988 16.038 -6.628 1.00 92.56 109 GLY A N 1
ATOM 849 C CA . GLY A 1 109 ? 26.744 15.479 -5.503 1.00 92.56 109 GLY A CA 1
ATOM 850 C C . GLY A 1 109 ? 26.311 15.946 -4.112 1.00 92.56 109 GLY A C 1
ATOM 851 O O . GLY A 1 109 ? 27.000 15.656 -3.130 1.00 92.56 109 GLY A O 1
ATOM 852 N N . HIS A 1 110 ? 25.172 16.629 -3.975 1.00 95.38 110 HIS A N 1
ATOM 853 C CA . HIS A 1 110 ? 24.617 16.941 -2.660 1.00 95.38 110 HIS A CA 1
ATOM 854 C C . HIS A 1 110 ? 24.017 15.689 -2.019 1.00 95.38 110 HIS A C 1
ATOM 856 O O . HIS A 1 110 ? 23.159 15.020 -2.590 1.00 95.38 110 HIS A O 1
ATOM 862 N N . ARG A 1 111 ? 24.451 15.376 -0.796 1.00 96.00 111 ARG A N 1
ATOM 863 C CA . ARG A 1 111 ? 23.954 14.210 -0.054 1.00 96.00 111 ARG A CA 1
ATOM 864 C C . ARG A 1 111 ? 22.467 14.353 0.268 1.00 96.00 111 ARG A C 1
ATOM 866 O O . ARG A 1 111 ? 22.055 15.352 0.855 1.00 96.00 111 ARG A O 1
ATOM 873 N N . LEU A 1 112 ? 21.697 13.317 -0.056 1.00 96.31 112 LEU A N 1
ATOM 874 C CA . LEU A 1 112 ? 20.282 13.191 0.288 1.00 96.31 112 LEU A CA 1
ATOM 875 C C . LEU A 1 112 ? 20.096 12.418 1.599 1.00 96.31 112 LEU A C 1
ATOM 877 O O . LEU A 1 112 ? 19.311 12.834 2.445 1.00 96.31 112 LEU A O 1
ATOM 881 N N . SER A 1 113 ? 20.847 11.337 1.827 1.00 83.75 113 SER A N 1
ATOM 882 C CA . SER A 1 113 ? 20.834 10.640 3.123 1.00 83.75 113 SER A CA 1
ATOM 883 C C . SER A 1 113 ? 21.510 11.479 4.225 1.00 83.75 113 SER A C 1
ATOM 885 O O . SER A 1 113 ? 22.530 12.128 3.961 1.00 83.75 113 SER A O 1
ATOM 887 N N . PRO A 1 114 ? 21.007 11.448 5.476 1.00 93.00 114 PRO A N 1
ATOM 888 C CA . PRO A 1 114 ? 19.988 10.532 6.004 1.00 93.00 114 PRO A CA 1
ATOM 889 C C . PRO A 1 114 ? 18.552 11.086 5.917 1.00 93.00 114 PRO A C 1
ATOM 891 O O . PRO A 1 114 ? 17.686 10.726 6.717 1.00 93.00 114 PRO A O 1
ATOM 894 N N . TYR A 1 115 ? 18.286 12.041 5.024 1.00 97.38 115 TYR A N 1
ATOM 895 C CA . TYR A 1 115 ? 16.981 12.680 4.960 1.00 97.38 115 TYR A CA 1
ATOM 896 C C . TYR A 1 115 ? 15.974 11.816 4.188 1.00 97.38 115 TYR A C 1
ATOM 898 O O . TYR A 1 115 ? 16.324 11.180 3.196 1.00 97.38 115 TYR A O 1
ATOM 906 N N . PRO A 1 116 ? 14.701 11.809 4.609 1.00 97.88 116 PRO A N 1
ATOM 907 C CA . PRO A 1 116 ? 13.632 11.039 3.984 1.00 97.88 116 PRO A CA 1
ATOM 908 C C . PRO A 1 116 ? 13.083 11.790 2.769 1.00 97.88 116 PRO A C 1
ATOM 910 O O . PRO A 1 116 ? 12.064 12.478 2.859 1.00 97.88 116 PRO A O 1
ATOM 913 N N . VAL A 1 117 ? 13.797 11.697 1.651 1.00 97.94 117 VAL A N 1
ATOM 914 C CA . VAL A 1 117 ? 13.524 12.445 0.421 1.00 97.94 117 VAL A CA 1
ATOM 915 C C . VAL A 1 117 ? 12.853 11.538 -0.607 1.00 97.94 117 VAL A C 1
ATOM 917 O O . VAL A 1 117 ? 13.208 10.369 -0.753 1.00 97.94 117 VAL A O 1
ATOM 920 N N . ALA A 1 118 ? 11.894 12.109 -1.334 1.00 97.25 118 ALA A N 1
ATOM 921 C CA . ALA A 1 118 ? 11.410 11.599 -2.608 1.00 97.25 118 ALA A CA 1
ATOM 922 C C . ALA A 1 118 ? 11.755 12.644 -3.676 1.00 97.25 118 ALA A C 1
ATOM 924 O O . ALA A 1 118 ? 11.227 13.756 -3.663 1.00 97.25 118 ALA A O 1
ATOM 925 N N . TYR A 1 119 ? 12.697 12.305 -4.544 1.00 97.38 119 TYR A N 1
ATOM 926 C CA . TYR A 1 119 ? 13.098 13.099 -5.693 1.00 97.38 119 TYR A CA 1
ATOM 927 C C . TYR A 1 119 ? 12.069 12.898 -6.807 1.00 97.38 119 TYR A C 1
ATOM 929 O O . TYR A 1 119 ? 11.822 11.761 -7.210 1.00 97.38 119 TYR A O 1
ATOM 937 N N . LEU A 1 120 ? 11.462 13.985 -7.281 1.00 97.62 120 LEU A N 1
ATOM 938 C CA . LEU A 1 120 ? 10.547 13.967 -8.420 1.00 97.62 120 LEU A CA 1
ATOM 939 C C . LEU A 1 120 ? 11.353 14.181 -9.702 1.00 97.62 120 LEU A C 1
ATOM 941 O O . LEU A 1 120 ? 11.914 15.258 -9.893 1.00 97.62 120 LEU A O 1
ATOM 945 N N . LEU A 1 121 ? 11.404 13.159 -10.550 1.00 97.38 121 LEU A N 1
ATOM 946 C CA . LEU A 1 121 ? 12.132 13.196 -11.814 1.00 97.38 121 LEU A CA 1
ATOM 947 C C . LEU A 1 121 ? 11.450 14.108 -12.839 1.00 97.38 121 LEU A C 1
ATOM 949 O O . LEU A 1 121 ? 10.221 14.201 -12.912 1.00 97.38 121 LEU A O 1
ATOM 953 N N . GLY A 1 122 ? 12.263 14.737 -13.687 1.00 97.00 122 GLY A N 1
ATOM 954 C CA . GLY A 1 122 ? 11.792 15.287 -14.953 1.00 97.00 122 GLY A CA 1
ATOM 955 C C . GLY A 1 122 ? 11.389 14.175 -15.942 1.00 97.00 122 GLY A C 1
ATOM 956 O O . GLY A 1 122 ? 11.952 13.081 -15.882 1.00 97.00 122 GLY A O 1
ATOM 957 N N . PRO A 1 123 ? 10.497 14.440 -16.922 1.00 95.50 123 PRO A N 1
ATOM 958 C CA . PRO A 1 123 ? 9.915 13.401 -17.788 1.00 95.50 123 PRO A CA 1
ATOM 959 C C . PRO A 1 123 ? 10.893 12.576 -18.632 1.00 95.50 123 PRO A C 1
ATOM 961 O O . PRO A 1 123 ? 10.495 11.608 -19.247 1.00 95.50 123 PRO A O 1
ATOM 964 N N . ARG A 1 124 ? 12.150 12.981 -18.777 1.00 95.31 124 ARG A N 1
ATOM 965 C CA . ARG A 1 124 ? 13.158 12.233 -19.554 1.00 95.31 124 ARG A CA 1
ATOM 966 C C . ARG A 1 124 ? 14.484 12.140 -18.817 1.00 95.31 124 ARG A C 1
ATOM 968 O O . ARG A 1 124 ? 15.508 11.814 -19.402 1.00 95.31 124 ARG A O 1
ATOM 975 N N . GLU A 1 125 ? 14.472 12.493 -17.534 1.00 95.81 125 GLU A N 1
ATOM 976 C CA . GLU A 1 125 ? 15.686 12.637 -16.743 1.00 95.81 125 GLU A CA 1
ATOM 977 C C . GLU A 1 125 ? 16.368 11.287 -16.529 1.00 95.81 125 GLU A C 1
ATOM 979 O O . GLU A 1 125 ? 17.574 11.177 -16.718 1.00 95.81 125 GLU A O 1
ATOM 984 N N . CYS A 1 126 ? 15.595 10.250 -16.200 1.00 95.25 126 CYS A N 1
ATOM 985 C CA . CYS A 1 126 ? 16.094 8.890 -16.044 1.00 95.25 126 CYS A CA 1
ATOM 986 C C . CYS A 1 126 ? 15.719 8.054 -17.273 1.00 95.25 126 CYS A C 1
ATOM 988 O O . CYS A 1 126 ? 14.539 7.909 -17.592 1.00 95.25 126 CYS A O 1
ATOM 990 N N . ASN A 1 127 ? 16.733 7.498 -17.944 1.00 92.62 127 ASN A N 1
ATOM 991 C CA . ASN A 1 127 ? 16.611 6.552 -19.062 1.00 92.62 127 ASN A CA 1
ATOM 992 C C . ASN A 1 127 ? 15.806 7.036 -20.286 1.00 92.62 127 ASN A C 1
ATOM 994 O O . ASN A 1 127 ? 15.360 6.200 -21.066 1.00 92.62 127 ASN A O 1
ATOM 998 N N . ASP A 1 128 ? 15.623 8.354 -20.466 1.00 94.00 128 ASP A N 1
ATOM 999 C CA . ASP A 1 128 ? 14.720 8.937 -21.482 1.00 94.00 128 ASP A CA 1
ATOM 1000 C C . ASP A 1 128 ? 13.301 8.328 -21.438 1.00 94.00 128 ASP A C 1
ATOM 1002 O O . ASP A 1 128 ? 12.640 8.147 -22.460 1.00 94.00 128 ASP A O 1
ATOM 1006 N N . ASP A 1 129 ? 12.839 7.994 -20.230 1.00 91.31 129 ASP A N 1
ATOM 1007 C CA . ASP A 1 129 ? 11.580 7.293 -19.989 1.00 91.31 129 ASP A CA 1
ATOM 1008 C C . ASP A 1 129 ? 10.624 8.153 -19.146 1.00 91.31 129 ASP A C 1
ATOM 1010 O O . ASP A 1 129 ? 10.857 8.419 -17.963 1.00 91.31 129 ASP A O 1
ATOM 1014 N N . GLU A 1 130 ? 9.521 8.563 -19.782 1.00 92.62 130 GLU A N 1
ATOM 1015 C CA . GLU A 1 130 ? 8.477 9.439 -19.226 1.00 92.62 130 GLU A CA 1
ATOM 1016 C C . GLU A 1 130 ? 7.539 8.780 -18.229 1.00 92.62 130 GLU A C 1
ATOM 1018 O O . GLU A 1 130 ? 6.705 9.455 -17.621 1.00 92.62 130 GLU A O 1
ATOM 1023 N N . THR A 1 131 ? 7.693 7.478 -18.024 1.00 91.06 131 THR A N 1
ATOM 1024 C CA . THR A 1 131 ? 6.945 6.753 -17.004 1.00 91.06 131 THR A CA 1
ATOM 1025 C C . THR A 1 131 ? 7.624 6.812 -15.634 1.00 91.06 131 THR A C 1
ATOM 1027 O O . THR A 1 131 ? 7.037 6.350 -14.662 1.00 91.06 131 THR A O 1
ATOM 1030 N N . ASN A 1 132 ? 8.824 7.394 -15.520 1.00 95.38 132 ASN A N 1
ATOM 1031 C CA . ASN A 1 132 ? 9.552 7.532 -14.258 1.00 95.38 132 ASN A CA 1
ATOM 1032 C C . ASN A 1 132 ? 9.111 8.770 -13.465 1.00 95.38 132 ASN A C 1
ATOM 1034 O O . ASN A 1 132 ? 9.232 9.893 -13.952 1.00 95.38 132 ASN A O 1
ATOM 1038 N N . TYR A 1 133 ? 8.686 8.584 -12.210 1.00 97.44 133 TYR A N 1
ATOM 1039 C CA . TYR A 1 133 ? 8.285 9.694 -11.336 1.00 97.44 133 TYR A CA 1
ATOM 1040 C C . TYR A 1 133 ? 9.207 9.883 -10.134 1.00 97.44 133 TYR A C 1
ATOM 1042 O O . TYR A 1 133 ? 9.597 11.011 -9.843 1.00 97.44 133 TYR A O 1
ATOM 1050 N N . TRP A 1 134 ? 9.556 8.813 -9.419 1.00 98.00 134 TRP A N 1
ATOM 1051 C CA . TRP A 1 134 ? 10.115 8.947 -8.069 1.00 98.00 134 TRP A CA 1
ATOM 1052 C C . TRP A 1 134 ? 11.472 8.277 -7.905 1.00 98.00 134 TRP A C 1
ATOM 1054 O O . TRP A 1 134 ? 11.621 7.104 -8.210 1.00 98.00 134 TRP A O 1
ATOM 1064 N N . ILE A 1 135 ? 12.433 8.956 -7.287 1.00 98.06 135 ILE A N 1
ATOM 1065 C CA . ILE A 1 135 ? 13.606 8.295 -6.702 1.00 98.06 135 ILE A CA 1
ATOM 1066 C C . ILE A 1 135 ? 13.622 8.573 -5.207 1.00 98.06 135 ILE A C 1
ATOM 1068 O O . ILE A 1 135 ? 13.609 9.722 -4.774 1.00 98.06 135 ILE A O 1
ATOM 1072 N N . PHE A 1 136 ? 13.637 7.523 -4.394 1.00 98.25 136 PHE A N 1
ATOM 1073 C CA . PHE A 1 136 ? 13.615 7.667 -2.940 1.00 98.25 136 PHE A CA 1
ATOM 1074 C C . PHE A 1 136 ? 15.030 7.634 -2.360 1.00 98.25 136 PHE A C 1
ATOM 1076 O O . PHE A 1 136 ? 15.925 7.002 -2.911 1.00 98.25 136 PHE A O 1
ATOM 1083 N N . THR A 1 137 ? 15.241 8.247 -1.201 1.00 98.38 137 THR A N 1
ATOM 1084 C CA . THR A 1 137 ? 16.308 7.782 -0.300 1.00 98.38 137 THR A CA 1
ATOM 1085 C C . THR A 1 137 ? 15.841 6.534 0.447 1.00 98.38 137 THR A C 1
ATOM 1087 O O . THR A 1 137 ? 14.640 6.254 0.505 1.00 98.38 137 THR A O 1
ATOM 1090 N N . ASP A 1 138 ? 16.754 5.805 1.094 1.00 97.44 138 ASP A N 1
ATOM 1091 C CA . ASP A 1 138 ? 16.369 4.712 1.999 1.00 97.44 138 ASP A CA 1
ATOM 1092 C C . ASP A 1 138 ? 15.399 5.182 3.085 1.00 97.44 138 ASP A C 1
ATOM 1094 O O . ASP A 1 138 ? 14.409 4.514 3.387 1.00 97.44 138 ASP A O 1
ATOM 1098 N N . GLU A 1 139 ? 15.654 6.353 3.667 1.00 98.06 139 GLU A N 1
ATOM 1099 C CA . GLU A 1 139 ? 14.790 6.929 4.692 1.00 98.06 139 GLU A CA 1
ATOM 1100 C C . GLU A 1 139 ? 13.431 7.364 4.124 1.00 98.06 139 GLU A C 1
ATOM 1102 O O . GLU A 1 139 ? 12.416 7.272 4.819 1.00 98.06 139 GLU A O 1
ATOM 1107 N N . GLY A 1 140 ? 13.390 7.799 2.860 1.00 98.38 140 GLY A N 1
ATOM 1108 C CA . GLY A 1 140 ? 12.160 8.130 2.144 1.00 98.38 140 GLY A CA 1
ATOM 1109 C C . GLY A 1 140 ? 11.314 6.888 1.870 1.00 98.38 140 GLY A C 1
ATOM 1110 O O . GLY A 1 140 ? 10.123 6.874 2.184 1.00 98.38 140 GLY A O 1
ATOM 1111 N N . LEU A 1 141 ? 11.942 5.817 1.375 1.00 98.50 141 LEU A N 1
ATOM 1112 C CA . LEU A 1 141 ? 11.294 4.532 1.115 1.00 98.50 141 LEU A CA 1
ATOM 1113 C C . LEU A 1 141 ? 10.747 3.908 2.405 1.00 98.50 141 LEU A C 1
ATOM 1115 O O . LEU A 1 141 ? 9.585 3.506 2.449 1.00 98.50 141 LEU A O 1
ATOM 1119 N N . ARG A 1 142 ? 11.540 3.884 3.484 1.00 98.00 142 ARG A N 1
ATOM 1120 C CA . ARG A 1 142 ? 11.088 3.393 4.799 1.00 98.00 142 ARG A CA 1
ATOM 1121 C C . ARG A 1 142 ? 9.880 4.173 5.299 1.00 98.00 142 ARG A C 1
ATOM 1123 O O . ARG A 1 142 ? 8.894 3.573 5.708 1.00 98.00 142 ARG A O 1
ATOM 1130 N N . ARG A 1 143 ? 9.905 5.504 5.180 1.00 97.50 143 ARG A N 1
ATOM 1131 C CA . ARG A 1 143 ? 8.779 6.348 5.595 1.00 97.50 143 ARG A CA 1
ATOM 1132 C C . ARG A 1 143 ? 7.515 6.119 4.769 1.00 97.50 143 ARG A C 1
ATOM 1134 O O . ARG A 1 143 ? 6.421 6.189 5.321 1.00 97.50 143 ARG A O 1
ATOM 1141 N N . LEU A 1 144 ? 7.649 5.874 3.468 1.00 98.00 144 LEU A N 1
ATOM 1142 C CA . LEU A 1 144 ? 6.528 5.484 2.615 1.00 98.00 144 LEU A CA 1
ATOM 1143 C C . LEU A 1 144 ? 5.931 4.144 3.082 1.00 98.00 144 LEU A C 1
ATOM 1145 O O . LEU A 1 144 ? 4.719 4.038 3.260 1.00 98.00 144 LEU A O 1
ATOM 1149 N N . ILE A 1 145 ? 6.774 3.141 3.341 1.00 97.88 145 ILE A N 1
ATOM 1150 C CA . ILE A 1 145 ? 6.358 1.809 3.814 1.00 97.88 145 ILE A CA 1
ATOM 1151 C C . ILE A 1 145 ? 5.631 1.903 5.165 1.00 97.88 145 ILE A C 1
ATOM 1153 O O . ILE A 1 145 ? 4.511 1.406 5.294 1.00 97.88 145 ILE A O 1
ATOM 1157 N N . ASP A 1 146 ? 6.213 2.608 6.140 1.00 94.56 146 ASP A N 1
ATOM 1158 C CA . ASP A 1 146 ? 5.662 2.744 7.497 1.00 94.56 146 ASP A CA 1
ATOM 1159 C C . ASP A 1 146 ? 4.245 3.337 7.503 1.00 94.56 146 ASP A C 1
ATOM 1161 O O . ASP A 1 146 ? 3.428 3.037 8.370 1.00 94.56 146 ASP A O 1
ATOM 1165 N N . ARG A 1 147 ? 3.937 4.180 6.514 1.00 93.00 147 ARG A N 1
ATOM 1166 C CA . ARG A 1 147 ? 2.652 4.877 6.392 1.00 93.00 147 ARG A CA 1
ATOM 1167 C C . ARG A 1 147 ? 1.596 4.114 5.598 1.00 93.00 147 ARG A C 1
ATOM 1169 O O . ARG A 1 147 ? 0.448 4.539 5.577 1.00 93.00 147 ARG A O 1
ATOM 1176 N N . THR A 1 148 ? 1.960 3.014 4.945 1.00 94.19 148 THR A N 1
ATOM 1177 C CA . THR A 1 148 ? 1.088 2.319 3.979 1.00 94.19 148 THR A CA 1
ATOM 1178 C C . THR A 1 148 ? 0.582 0.969 4.489 1.00 94.19 148 THR A C 1
ATOM 1180 O O . THR A 1 148 ? -0.006 0.192 3.742 1.00 94.19 148 THR A O 1
ATOM 1183 N N . GLY A 1 149 ? 0.741 0.696 5.790 1.00 92.56 149 GLY A N 1
ATOM 1184 C CA . GLY A 1 149 ? 0.217 -0.517 6.425 1.00 92.56 149 GLY A CA 1
ATOM 1185 C C . GLY A 1 149 ? 1.134 -1.730 6.359 1.00 92.56 149 GLY A C 1
ATOM 1186 O O . GLY A 1 149 ? 0.678 -2.853 6.581 1.00 92.56 149 GLY A O 1
ATOM 1187 N N . TRP A 1 150 ? 2.413 -1.498 6.085 1.00 97.06 150 TRP A N 1
ATOM 1188 C CA . TRP A 1 150 ? 3.432 -2.524 5.954 1.00 97.06 150 TRP A CA 1
ATOM 1189 C C . TRP A 1 150 ? 4.475 -2.402 7.063 1.00 97.06 150 TRP A C 1
ATOM 1191 O O . TRP A 1 150 ? 4.873 -1.310 7.449 1.00 97.06 150 TRP A O 1
ATOM 1201 N N . SER A 1 151 ? 4.952 -3.540 7.557 1.00 96.88 151 SER A N 1
ATOM 1202 C CA . SER A 1 151 ? 6.189 -3.640 8.330 1.00 96.88 151 SER A CA 1
ATOM 1203 C C . SER A 1 151 ? 7.310 -4.140 7.432 1.00 96.88 151 SER A C 1
ATOM 1205 O O . SER A 1 151 ? 7.167 -5.174 6.774 1.00 96.88 151 SER A O 1
ATOM 1207 N N . LEU A 1 152 ? 8.438 -3.432 7.434 1.00 98.31 152 LEU A N 1
ATOM 1208 C CA . LEU A 1 152 ? 9.651 -3.850 6.740 1.00 98.31 152 LEU A CA 1
ATOM 1209 C C . LEU A 1 152 ? 10.312 -5.019 7.486 1.00 98.31 152 LEU A C 1
ATOM 1211 O O . LEU A 1 152 ? 10.768 -4.856 8.615 1.00 98.31 152 LEU A O 1
ATOM 1215 N N . LEU A 1 153 ? 10.379 -6.191 6.853 1.00 98.50 153 LEU A N 1
ATOM 1216 C CA . LEU A 1 153 ? 11.046 -7.372 7.410 1.00 98.50 153 LEU A CA 1
ATOM 1217 C C . LEU A 1 153 ? 12.532 -7.416 7.056 1.00 98.50 153 LEU A C 1
ATOM 1219 O O . LEU A 1 153 ? 13.364 -7.739 7.900 1.00 98.50 153 LEU A O 1
ATOM 1223 N N . SER A 1 154 ? 12.867 -7.114 5.805 1.00 98.44 154 SER A N 1
ATOM 1224 C CA . SER A 1 154 ? 14.248 -7.075 5.331 1.00 98.44 154 SER A CA 1
ATOM 1225 C C . SER A 1 154 ? 14.387 -6.156 4.125 1.00 98.44 154 SER A C 1
ATOM 1227 O O . SER A 1 154 ? 13.418 -5.891 3.412 1.00 98.44 154 SER A O 1
ATOM 1229 N N . GLN A 1 155 ? 15.609 -5.675 3.907 1.00 98.44 155 GLN A N 1
ATOM 1230 C CA . GLN A 1 155 ? 15.973 -4.856 2.762 1.00 98.44 155 GLN A CA 1
ATOM 1231 C C . GLN A 1 155 ? 17.366 -5.251 2.271 1.00 98.44 155 GLN A C 1
ATOM 1233 O O . GLN A 1 155 ? 18.265 -5.469 3.085 1.00 98.44 155 GLN A O 1
ATOM 1238 N N . VAL A 1 156 ? 17.539 -5.306 0.954 1.00 98.44 156 VAL A N 1
ATOM 1239 C CA . VAL A 1 156 ? 18.835 -5.459 0.285 1.00 98.44 156 VAL A CA 1
ATOM 1240 C C . VAL A 1 156 ? 18.963 -4.369 -0.769 1.00 98.44 156 VAL A C 1
ATOM 1242 O O . VAL A 1 156 ? 18.033 -4.163 -1.547 1.00 98.44 156 VAL A O 1
ATOM 1245 N N . ASN A 1 157 ? 20.115 -3.702 -0.808 1.00 98.44 157 ASN A N 1
ATOM 1246 C CA . ASN A 1 157 ? 20.430 -2.723 -1.842 1.00 98.44 157 ASN A CA 1
ATOM 1247 C C . ASN A 1 157 ? 21.457 -3.317 -2.809 1.00 98.44 157 ASN A C 1
ATOM 1249 O O . ASN A 1 157 ? 22.407 -3.973 -2.379 1.00 98.44 157 ASN A O 1
ATOM 1253 N N . VAL A 1 158 ? 21.255 -3.099 -4.106 1.00 98.12 158 VAL A N 1
ATOM 1254 C CA . VAL A 1 158 ? 22.107 -3.610 -5.188 1.00 98.12 158 VAL A CA 1
ATOM 1255 C C . VAL A 1 158 ? 22.445 -2.461 -6.135 1.00 98.12 158 VAL A C 1
ATOM 1257 O O . VAL A 1 158 ? 21.556 -1.682 -6.469 1.00 98.12 158 VAL A O 1
ATOM 1260 N N . GLY A 1 159 ? 23.700 -2.372 -6.582 1.00 97.75 159 GLY A N 1
ATOM 1261 C CA . GLY A 1 159 ? 24.198 -1.294 -7.446 1.00 97.75 159 GLY A CA 1
ATOM 1262 C C . GLY A 1 159 ? 25.265 -0.446 -6.750 1.00 97.75 159 GLY A C 1
ATOM 1263 O O . GLY A 1 159 ? 26.005 -0.962 -5.909 1.00 97.75 159 GLY A O 1
ATOM 1264 N N . ASP A 1 160 ? 25.349 0.843 -7.080 1.00 97.19 160 ASP A N 1
ATOM 1265 C CA . ASP A 1 160 ? 26.261 1.787 -6.421 1.00 97.19 160 ASP A CA 1
ATOM 1266 C C . ASP A 1 160 ? 25.711 2.230 -5.059 1.00 97.19 160 ASP A C 1
ATOM 1268 O O . ASP A 1 160 ? 25.137 3.303 -4.896 1.00 97.19 160 ASP A O 1
ATOM 1272 N N . THR A 1 161 ? 25.928 1.413 -4.031 1.00 96.38 161 THR A N 1
ATOM 1273 C CA . THR A 1 161 ? 25.441 1.703 -2.674 1.00 96.38 161 THR A CA 1
ATOM 1274 C C . THR A 1 161 ? 26.175 2.850 -1.968 1.00 96.38 161 THR A C 1
ATOM 1276 O O . THR A 1 161 ? 25.861 3.158 -0.815 1.00 96.38 161 THR A O 1
ATOM 1279 N N . ALA A 1 162 ? 27.195 3.440 -2.601 1.00 93.56 162 ALA A N 1
ATOM 1280 C CA . ALA A 1 162 ? 28.015 4.495 -2.018 1.00 93.56 162 ALA A CA 1
ATOM 1281 C C . ALA A 1 162 ? 27.653 5.880 -2.567 1.00 93.56 162 ALA A C 1
ATOM 1283 O O . ALA A 1 162 ? 27.511 6.815 -1.778 1.00 93.56 162 ALA A O 1
ATOM 1284 N N . ASN A 1 163 ? 27.503 6.011 -3.890 1.00 95.75 163 ASN A N 1
ATOM 1285 C CA . ASN A 1 163 ? 27.369 7.306 -4.564 1.00 95.75 163 ASN A CA 1
ATOM 1286 C C . ASN A 1 163 ? 26.231 7.350 -5.597 1.00 95.75 163 ASN A C 1
ATOM 1288 O O . ASN A 1 163 ? 26.289 8.173 -6.520 1.00 95.75 163 ASN A O 1
ATOM 1292 N N . SER A 1 164 ? 25.203 6.508 -5.437 1.00 97.75 164 SER A N 1
ATOM 1293 C CA . SER A 1 164 ? 24.065 6.466 -6.356 1.00 97.75 164 SER A CA 1
ATOM 1294 C C . SER A 1 164 ? 23.389 7.819 -6.545 1.00 97.75 164 SER A C 1
ATOM 1296 O O . SER A 1 164 ? 23.231 8.611 -5.604 1.00 97.75 164 SER A O 1
ATOM 1298 N N . THR A 1 165 ? 22.967 8.066 -7.783 1.00 97.56 165 THR A N 1
ATOM 1299 C CA . THR A 1 165 ? 22.257 9.282 -8.190 1.00 97.56 165 THR A CA 1
ATOM 1300 C C . THR A 1 165 ? 20.903 8.923 -8.813 1.00 97.56 165 THR A C 1
ATOM 1302 O O . THR A 1 165 ? 20.670 7.764 -9.158 1.00 97.56 165 THR A O 1
ATOM 1305 N N . PRO A 1 166 ? 19.977 9.889 -8.969 1.00 96.38 166 PRO A N 1
ATOM 1306 C CA . PRO A 1 166 ? 18.625 9.595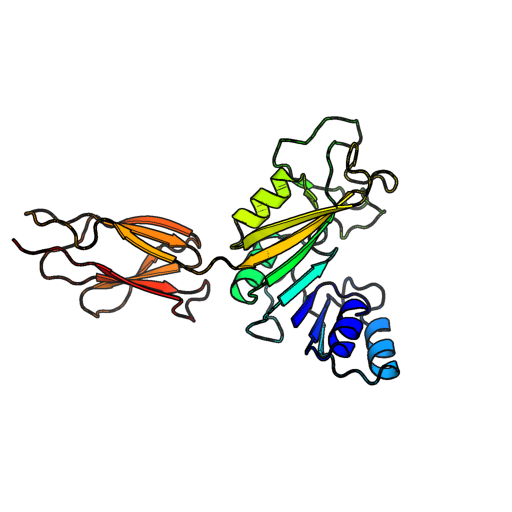 -9.439 1.00 96.38 166 PRO A CA 1
ATOM 1307 C C . PRO A 1 166 ? 18.547 8.984 -10.846 1.00 96.38 166 PRO A C 1
ATOM 1309 O O . PRO A 1 166 ? 17.668 8.162 -11.108 1.00 96.38 166 PRO A O 1
ATOM 1312 N N . ALA A 1 167 ? 19.459 9.367 -11.743 1.00 94.62 167 ALA A N 1
ATOM 1313 C CA . ALA A 1 167 ? 19.294 9.145 -13.179 1.00 94.62 167 ALA A CA 1
ATOM 1314 C C . ALA A 1 167 ? 20.480 8.475 -13.889 1.00 94.62 167 ALA A C 1
ATOM 1316 O O . ALA A 1 167 ? 20.269 7.870 -14.938 1.00 94.62 167 ALA A O 1
ATOM 1317 N N . ASP A 1 168 ? 21.699 8.568 -13.350 1.00 94.88 168 ASP A N 1
ATOM 1318 C CA . ASP A 1 168 ? 22.894 8.012 -13.995 1.00 94.88 168 ASP A CA 1
ATOM 1319 C C . ASP A 1 168 ? 22.864 6.476 -13.946 1.00 94.88 168 ASP A C 1
ATOM 1321 O O . ASP A 1 168 ? 22.747 5.874 -12.877 1.00 94.88 168 ASP A O 1
ATOM 1325 N N . LEU A 1 169 ? 22.960 5.843 -15.116 1.00 90.62 169 LEU A N 1
ATOM 1326 C CA . LEU A 1 169 ? 22.942 4.388 -15.264 1.00 90.62 169 LEU A CA 1
ATOM 1327 C C . LEU A 1 169 ? 24.138 3.720 -14.583 1.00 90.62 169 LEU A C 1
ATOM 1329 O O . LEU A 1 169 ? 23.972 2.657 -13.984 1.00 90.62 169 LEU A O 1
ATOM 1333 N N . ASP A 1 170 ? 25.308 4.359 -14.612 1.00 94.62 170 ASP A N 1
ATOM 1334 C CA . ASP A 1 170 ? 26.522 3.836 -13.977 1.00 94.62 170 ASP A CA 1
ATOM 1335 C C . ASP A 1 170 ? 26.502 4.029 -12.452 1.00 94.62 170 ASP A C 1
ATOM 1337 O O . ASP A 1 170 ? 27.358 3.503 -11.738 1.00 94.62 170 ASP A O 1
ATOM 1341 N N . ARG A 1 171 ? 25.505 4.765 -11.942 1.00 96.25 171 ARG A N 1
ATOM 1342 C CA . ARG A 1 171 ? 25.274 5.022 -10.515 1.00 96.25 171 ARG A CA 1
ATOM 1343 C C . ARG A 1 171 ? 23.872 4.604 -10.072 1.00 96.25 171 ARG A C 1
ATOM 1345 O O . ARG A 1 171 ? 23.313 5.200 -9.150 1.00 96.25 171 ARG A O 1
ATOM 1352 N N . ASP A 1 172 ? 23.298 3.593 -10.723 1.00 97.12 172 ASP A N 1
ATOM 1353 C CA . ASP A 1 172 ? 22.025 3.002 -10.305 1.00 97.12 172 ASP A CA 1
ATOM 1354 C C . ASP A 1 172 ? 22.176 2.282 -8.960 1.00 97.12 172 ASP A C 1
ATOM 1356 O O . ASP A 1 172 ? 23.126 1.527 -8.743 1.00 97.12 172 ASP A O 1
ATOM 1360 N N . GLU A 1 173 ? 21.200 2.457 -8.077 1.00 98.06 173 GLU A N 1
ATOM 1361 C CA . GLU A 1 173 ? 21.018 1.637 -6.885 1.00 98.06 173 GLU A CA 1
ATOM 1362 C C . GLU A 1 173 ? 19.543 1.275 -6.748 1.00 98.06 173 GLU A C 1
ATOM 1364 O O . GLU A 1 173 ? 18.640 2.103 -6.890 1.00 98.06 173 GLU A O 1
ATOM 1369 N N . ARG A 1 174 ? 19.290 0.005 -6.441 1.00 98.25 174 ARG A N 1
ATOM 1370 C CA . ARG A 1 174 ? 17.948 -0.537 -6.267 1.00 98.25 174 ARG A CA 1
ATOM 1371 C C . ARG A 1 174 ? 17.801 -1.125 -4.883 1.00 98.25 174 ARG A C 1
ATOM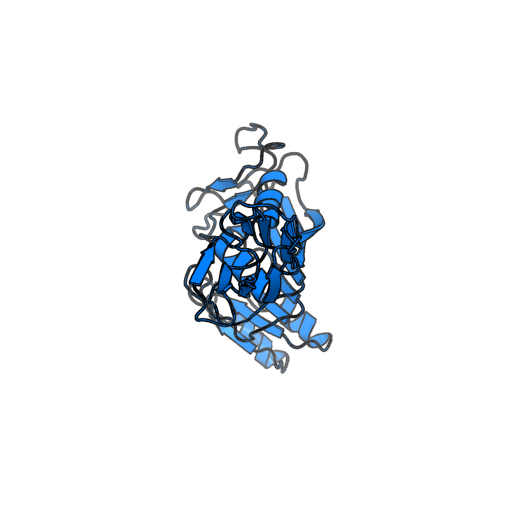 1373 O O . ARG A 1 174 ? 18.605 -1.961 -4.475 1.00 98.25 174 ARG A O 1
ATOM 1380 N N . ALA A 1 175 ? 16.737 -0.731 -4.198 1.00 98.56 175 ALA A N 1
ATOM 1381 C CA . ALA A 1 175 ? 16.309 -1.368 -2.966 1.00 98.56 175 ALA A CA 1
ATOM 1382 C C . ALA A 1 175 ? 15.305 -2.477 -3.287 1.00 98.56 175 ALA A C 1
ATOM 1384 O O . ALA A 1 175 ? 14.328 -2.248 -3.998 1.00 98.56 175 ALA A O 1
ATOM 1385 N N . PHE A 1 176 ? 15.526 -3.657 -2.717 1.00 98.75 176 PHE A N 1
ATOM 1386 C CA . PHE A 1 176 ? 14.584 -4.770 -2.671 1.00 98.75 176 PHE A CA 1
ATOM 1387 C C . PHE A 1 176 ? 14.128 -4.943 -1.228 1.00 98.75 176 PHE A C 1
ATOM 1389 O O . PHE A 1 176 ? 14.958 -5.118 -0.336 1.00 98.75 176 PHE A O 1
ATOM 1396 N N . VAL A 1 177 ? 12.820 -4.892 -0.992 1.00 98.81 177 VAL A N 1
ATOM 1397 C CA . VAL A 1 177 ? 12.225 -4.974 0.345 1.00 98.81 177 VAL A CA 1
ATOM 1398 C C . VAL A 1 177 ? 11.269 -6.155 0.453 1.00 98.81 177 VAL A C 1
ATOM 1400 O O . VAL A 1 177 ? 10.488 -6.430 -0.456 1.00 98.81 177 VAL A O 1
ATOM 1403 N N . CYS A 1 178 ? 11.315 -6.835 1.597 1.00 98.75 178 CYS A N 1
ATOM 1404 C CA . CYS A 1 178 ? 10.319 -7.818 2.005 1.00 98.75 178 CYS A CA 1
ATOM 1405 C C . CYS A 1 178 ? 9.440 -7.196 3.086 1.00 98.75 178 CYS A C 1
ATOM 1407 O O . CYS A 1 178 ? 9.936 -6.776 4.135 1.00 98.75 178 CYS A O 1
ATOM 1409 N N . LEU A 1 179 ? 8.140 -7.128 2.823 1.00 98.75 179 LEU A N 1
ATOM 1410 C CA . LEU A 1 179 ? 7.158 -6.460 3.662 1.00 98.75 179 LEU A CA 1
ATOM 1411 C C . LEU A 1 179 ? 6.123 -7.459 4.171 1.00 98.75 179 LEU A C 1
ATOM 1413 O O . LEU A 1 179 ? 5.715 -8.376 3.455 1.00 98.75 179 LEU A O 1
ATOM 1417 N N . ARG A 1 180 ? 5.650 -7.241 5.398 1.00 98.31 180 ARG A N 1
ATOM 1418 C CA . ARG A 1 180 ? 4.519 -7.966 5.985 1.00 98.31 180 ARG A CA 1
ATOM 1419 C C . ARG A 1 180 ? 3.398 -7.004 6.332 1.00 98.31 180 ARG A C 1
ATOM 1421 O O . ARG A 1 180 ? 3.657 -5.944 6.898 1.00 98.31 180 ARG A O 1
ATOM 1428 N N . GLN A 1 181 ? 2.168 -7.386 6.012 1.00 95.56 181 GLN A N 1
ATOM 1429 C CA . GLN A 1 181 ? 0.987 -6.615 6.375 1.00 95.56 181 GLN A CA 1
ATOM 1430 C C . GLN A 1 181 ? 0.924 -6.432 7.898 1.00 95.56 181 GLN A C 1
ATOM 1432 O O . GLN A 1 181 ? 1.122 -7.387 8.652 1.00 95.56 181 GLN A O 1
ATOM 1437 N N . ILE A 1 182 ? 0.629 -5.211 8.344 1.00 93.12 182 ILE A N 1
ATOM 1438 C CA . ILE A 1 182 ? 0.310 -4.937 9.746 1.00 93.12 182 ILE A CA 1
ATOM 1439 C C . ILE A 1 182 ? -1.145 -5.332 10.009 1.00 93.12 182 ILE A C 1
ATOM 1441 O O . ILE A 1 182 ? -2.058 -4.842 9.338 1.00 93.12 182 ILE A O 1
ATOM 1445 N N . ASP A 1 183 ? -1.353 -6.195 11.004 1.00 89.69 183 ASP A N 1
ATOM 1446 C CA . ASP A 1 183 ? -2.689 -6.609 11.422 1.00 89.69 183 ASP A CA 1
ATOM 1447 C C . ASP A 1 183 ? -3.494 -5.395 11.936 1.00 89.69 183 ASP A C 1
ATOM 1449 O O . ASP A 1 183 ? -2.958 -4.569 12.688 1.00 89.69 183 ASP A O 1
ATOM 1453 N N . PRO A 1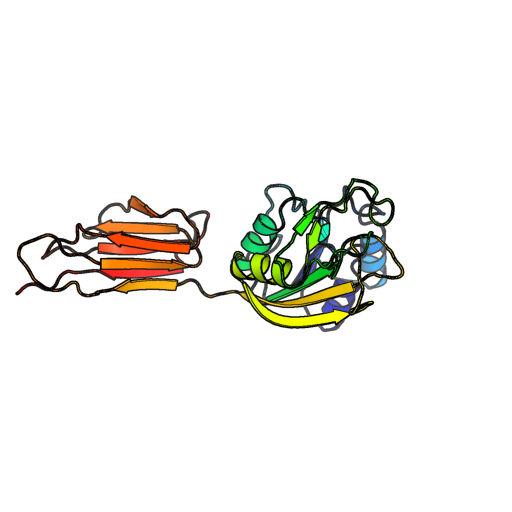 184 ? -4.777 -5.257 11.555 1.00 91.81 184 PRO A N 1
ATOM 1454 C CA . PRO A 1 184 ? -5.627 -4.196 12.074 1.00 91.81 184 PRO A CA 1
ATOM 1455 C C . PRO A 1 184 ? -5.731 -4.258 13.600 1.00 91.81 184 PRO A C 1
ATOM 1457 O O . PRO A 1 184 ? -5.869 -5.329 14.191 1.00 91.81 184 PRO A O 1
ATOM 1460 N N . THR A 1 185 ? -5.704 -3.098 14.252 1.00 95.00 185 THR A N 1
ATOM 1461 C CA . THR A 1 185 ? -5.819 -3.014 15.713 1.00 95.00 185 THR A CA 1
ATOM 1462 C C . THR A 1 185 ? -6.851 -1.979 16.115 1.00 95.00 185 THR A C 1
ATOM 1464 O O . THR A 1 185 ? -7.002 -0.941 15.475 1.00 95.00 185 THR A O 1
ATOM 1467 N N . LEU A 1 186 ? -7.553 -2.264 17.208 1.00 97.94 186 LEU A N 1
ATOM 1468 C CA . LEU A 1 186 ? -8.490 -1.354 17.848 1.00 97.94 186 LEU A CA 1
ATOM 1469 C C . LEU A 1 186 ? -8.355 -1.533 19.359 1.00 97.94 186 LEU A C 1
ATOM 1471 O O . LEU A 1 186 ? -8.461 -2.647 19.869 1.00 97.94 186 LEU A O 1
ATOM 1475 N N . SER A 1 187 ? -8.100 -0.444 20.077 1.00 98.25 187 SER A N 1
ATOM 1476 C CA . SER A 1 187 ? -7.950 -0.456 21.533 1.00 98.25 187 SER A CA 1
ATOM 1477 C C . SER A 1 187 ? -8.581 0.774 22.179 1.00 98.25 187 SER A C 1
ATOM 1479 O O . SER A 1 187 ? -8.799 1.797 21.527 1.00 98.25 187 SER A O 1
ATOM 1481 N N . ALA A 1 188 ? -8.891 0.655 23.470 1.00 98.31 188 ALA A N 1
ATOM 1482 C CA . ALA A 1 188 ? -9.469 1.717 24.280 1.00 98.31 188 ALA A CA 1
ATOM 1483 C C . ALA A 1 188 ? -8.767 1.775 25.641 1.00 98.31 188 ALA A C 1
ATOM 1485 O O . ALA A 1 188 ? -8.609 0.742 26.292 1.00 98.31 188 ALA A O 1
ATOM 1486 N N . ALA A 1 189 ? -8.357 2.966 26.081 1.00 97.75 189 ALA A N 1
ATOM 1487 C CA . ALA A 1 189 ? -7.702 3.156 27.373 1.00 97.75 189 ALA A CA 1
ATOM 1488 C C . ALA A 1 189 ? -8.133 4.478 28.047 1.00 97.75 189 ALA A C 1
ATOM 1490 O O . ALA A 1 189 ? -7.945 5.548 27.458 1.00 97.75 189 ALA A O 1
ATOM 1491 N N . PRO A 1 190 ? -8.668 4.450 29.284 1.00 97.12 190 PRO A N 1
ATOM 1492 C CA . PRO A 1 190 ? -9.011 3.257 30.068 1.00 97.12 190 PRO A CA 1
ATOM 1493 C C . PRO A 1 190 ? -10.222 2.492 29.498 1.00 97.12 190 PRO A C 1
ATOM 1495 O O . PRO A 1 190 ? -11.118 3.096 28.906 1.00 97.12 190 PRO A O 1
ATOM 1498 N N . ASN A 1 191 ? -10.247 1.170 29.690 1.00 96.00 191 ASN A N 1
ATOM 1499 C CA . ASN A 1 191 ? -11.411 0.314 29.441 1.00 96.00 191 ASN A CA 1
ATOM 1500 C C . ASN A 1 191 ? -11.428 -0.863 30.450 1.00 96.00 191 ASN A C 1
ATOM 1502 O O . ASN A 1 191 ? -10.517 -1.691 30.388 1.00 96.00 191 ASN A O 1
ATOM 1506 N N . PRO A 1 192 ? -12.405 -0.950 31.378 1.00 95.50 192 PRO A N 1
ATOM 1507 C CA . PRO A 1 192 ? -13.543 -0.043 31.532 1.00 95.50 192 PRO A CA 1
ATOM 1508 C C . PRO A 1 192 ? -13.118 1.360 31.985 1.00 95.50 192 PRO A C 1
ATOM 1510 O O . PRO A 1 192 ? -12.041 1.564 32.548 1.00 95.50 192 PRO A O 1
ATOM 1513 N N . VAL A 1 193 ? -13.966 2.349 31.711 1.00 97.12 193 VAL A N 1
ATOM 1514 C CA . VAL A 1 193 ? -13.744 3.729 32.153 1.00 97.12 193 VAL A CA 1
ATOM 1515 C C . VAL A 1 193 ? -14.013 3.835 33.663 1.00 97.12 193 VAL A C 1
ATOM 1517 O O . VAL A 1 193 ? -15.035 3.310 34.116 1.00 97.12 193 VAL A O 1
ATOM 1520 N N . PRO A 1 194 ? -13.150 4.517 34.447 1.00 95.12 194 PRO A N 1
ATOM 1521 C CA . PRO A 1 194 ? -13.336 4.665 35.889 1.00 95.12 194 PRO A CA 1
ATOM 1522 C C . PRO A 1 194 ? -14.684 5.302 36.280 1.00 95.12 194 PRO A C 1
ATOM 1524 O O . PRO A 1 194 ? -15.217 6.127 35.525 1.00 95.12 194 PRO A O 1
ATOM 1527 N N . PRO A 1 195 ? -15.225 4.961 37.466 1.00 93.19 195 PRO A N 1
ATOM 1528 C CA . PRO A 1 195 ? -16.462 5.546 37.977 1.00 93.19 195 PRO A CA 1
ATOM 1529 C C . PRO A 1 195 ? -16.307 7.047 38.283 1.00 93.19 195 PRO A C 1
ATOM 1531 O O . PRO A 1 195 ? -15.204 7.559 38.460 1.00 93.19 195 PRO A O 1
ATOM 1534 N N . GLY A 1 196 ? -17.432 7.761 38.354 1.00 88.81 196 GLY A N 1
ATOM 1535 C CA . GLY A 1 196 ? -17.500 9.186 38.704 1.00 88.81 196 GLY A CA 1
ATOM 1536 C C . GLY A 1 196 ? -18.801 9.831 38.226 1.00 88.81 196 GLY A C 1
ATOM 1537 O O . GLY A 1 196 ? -19.523 9.226 37.436 1.00 88.81 196 GLY A O 1
ATOM 1538 N N . ASP A 1 197 ? -19.083 11.062 38.637 1.00 86.62 197 ASP A N 1
ATOM 1539 C CA . ASP A 1 197 ? -20.378 11.703 38.339 1.00 86.62 197 ASP A CA 1
ATOM 1540 C C . ASP A 1 197 ? -20.462 12.267 36.909 1.00 86.62 197 ASP A C 1
ATOM 1542 O O . ASP A 1 197 ? -21.523 12.300 36.293 1.00 86.62 197 ASP A O 1
ATOM 1546 N N . ASN A 1 198 ? -19.320 12.651 36.332 1.00 91.94 198 ASN A N 1
ATOM 1547 C CA . ASN A 1 198 ? -19.235 13.215 34.981 1.00 91.94 198 ASN A CA 1
ATOM 1548 C C . ASN A 1 198 ? -19.111 12.129 33.899 1.00 91.94 198 ASN A C 1
ATOM 1550 O O . ASN A 1 198 ? -18.597 11.045 34.193 1.00 91.94 198 ASN A O 1
ATOM 1554 N N . PRO A 1 199 ? -19.476 12.401 32.628 1.00 94.62 199 PRO A N 1
ATOM 1555 C CA . PRO A 1 199 ? -19.165 11.503 31.518 1.00 94.62 199 PRO A CA 1
ATOM 1556 C C . PRO A 1 199 ? -17.692 11.076 31.525 1.00 94.62 199 PRO A C 1
ATOM 1558 O O . PRO A 1 199 ? -16.774 11.880 31.703 1.00 94.62 199 PRO A O 1
ATOM 1561 N N . GLY A 1 200 ? -17.484 9.773 31.378 1.00 95.69 200 GLY A N 1
ATOM 1562 C CA . GLY A 1 200 ? -16.179 9.145 31.373 1.00 95.69 200 GLY A CA 1
ATOM 1563 C C . GLY A 1 200 ? -15.398 9.440 30.095 1.00 95.69 200 GLY A C 1
ATOM 1564 O O . GLY A 1 200 ? -15.967 9.752 29.044 1.00 95.69 200 GLY A O 1
ATOM 1565 N N . LYS A 1 201 ? -14.073 9.317 30.192 1.00 97.19 201 LYS A N 1
ATOM 1566 C CA . LYS A 1 201 ? -13.146 9.516 29.078 1.00 97.19 201 LYS A CA 1
ATOM 1567 C C . LYS A 1 201 ? -12.409 8.220 28.771 1.00 97.19 201 LYS A C 1
ATOM 1569 O O . LYS A 1 201 ? -11.863 7.600 29.679 1.00 97.19 201 LYS A O 1
ATOM 1574 N N . THR A 1 202 ? -12.348 7.857 27.496 1.00 98.25 202 THR A N 1
ATOM 1575 C CA . THR A 1 202 ? -11.463 6.806 26.989 1.00 98.25 202 THR A CA 1
ATOM 1576 C C . THR A 1 202 ? -10.787 7.269 25.708 1.00 98.25 202 THR A C 1
ATOM 1578 O O . THR A 1 202 ? -11.386 7.972 24.892 1.00 98.25 202 THR A O 1
ATOM 1581 N N . ARG A 1 203 ? -9.524 6.904 25.525 1.00 98.50 203 ARG A N 1
ATOM 1582 C CA . ARG A 1 203 ? -8.800 7.113 24.277 1.00 98.50 203 ARG A CA 1
ATOM 1583 C C . ARG A 1 203 ? -8.972 5.878 23.414 1.00 98.50 203 ARG A C 1
ATOM 1585 O O . ARG A 1 203 ? -8.511 4.811 23.801 1.00 98.50 203 ARG A O 1
ATOM 1592 N N . ILE A 1 204 ? -9.589 6.049 22.253 1.00 98.56 204 ILE A N 1
ATOM 1593 C CA . ILE A 1 204 ? -9.684 5.016 21.226 1.00 98.56 204 ILE A CA 1
ATOM 1594 C C . ILE A 1 204 ? -8.484 5.171 20.300 1.00 98.56 204 ILE A C 1
ATOM 1596 O O . ILE A 1 204 ? -8.254 6.266 19.788 1.00 98.56 204 ILE A O 1
ATOM 1600 N N . SER A 1 205 ? -7.728 4.100 20.093 1.00 98.12 205 SER A N 1
ATOM 1601 C CA . SER A 1 205 ? -6.578 4.064 19.185 1.00 98.12 205 SER A CA 1
ATOM 1602 C C . SER A 1 205 ? -6.743 2.913 18.203 1.00 98.12 205 SER A C 1
ATOM 1604 O O . SER A 1 205 ? -7.127 1.814 18.609 1.00 98.12 205 SER A O 1
ATOM 1606 N N . TRP A 1 206 ? -6.463 3.161 16.927 1.00 96.12 206 TRP A N 1
ATOM 1607 C CA . TRP A 1 206 ? -6.666 2.181 15.866 1.00 96.12 206 TRP A CA 1
ATOM 1608 C C . TRP A 1 206 ? -5.624 2.287 14.753 1.00 96.12 206 TRP A C 1
ATOM 1610 O O . TRP A 1 206 ? -4.992 3.328 14.561 1.00 96.12 206 TRP A O 1
ATOM 1620 N N . ASN A 1 207 ? -5.481 1.197 14.006 1.00 92.56 207 ASN A N 1
ATOM 1621 C CA . ASN A 1 207 ? -4.711 1.114 12.770 1.00 92.56 207 ASN A CA 1
ATOM 1622 C C . ASN A 1 207 ? -5.398 0.132 11.814 1.00 92.56 207 ASN A C 1
ATOM 1624 O O . ASN A 1 207 ? -5.877 -0.915 12.249 1.00 92.56 207 ASN A O 1
ATOM 1628 N N . GLY A 1 208 ? -5.391 0.447 10.522 1.00 88.75 208 GLY A N 1
ATOM 1629 C CA . GLY A 1 208 ? -5.817 -0.447 9.451 1.00 88.75 208 GLY A CA 1
ATOM 1630 C C . GLY A 1 208 ? -7.219 -0.192 8.909 1.00 88.75 208 GLY A C 1
ATOM 1631 O O . GLY A 1 208 ? -7.707 -1.031 8.159 1.00 88.75 208 GLY A O 1
ATOM 1632 N N . GLY A 1 209 ? -7.872 0.925 9.247 1.00 91.69 209 GLY A N 1
ATOM 1633 C CA . GLY A 1 209 ? -9.240 1.157 8.791 1.00 91.69 209 GLY A CA 1
ATOM 1634 C C . GLY A 1 209 ? -9.970 2.342 9.417 1.00 91.69 209 GLY A C 1
ATOM 1635 O O . GLY A 1 209 ? -9.366 3.182 10.076 1.00 91.69 209 GLY A O 1
ATOM 1636 N N . THR A 1 210 ? -11.285 2.383 9.207 1.00 95.06 210 THR A N 1
ATOM 1637 C CA . THR A 1 210 ? -12.187 3.422 9.725 1.00 95.06 210 THR A CA 1
ATOM 1638 C C . THR A 1 210 ? -12.959 2.918 10.941 1.00 95.06 210 THR A C 1
ATOM 1640 O O . THR A 1 210 ? -13.308 1.741 11.027 1.00 95.06 210 THR A O 1
ATOM 1643 N N . VAL A 1 211 ? -13.212 3.794 11.913 1.00 97.88 211 VAL A N 1
ATOM 1644 C CA . VAL A 1 211 ? -13.862 3.437 13.178 1.00 97.88 211 VAL A CA 1
ATOM 1645 C C . VAL A 1 211 ? -15.275 3.994 13.234 1.00 97.88 211 VAL A C 1
ATOM 1647 O O . VAL A 1 211 ? -15.496 5.196 13.076 1.00 97.88 211 VAL A O 1
ATOM 1650 N N . TYR A 1 212 ? -16.221 3.123 13.562 1.00 98.31 212 TYR A N 1
ATOM 1651 C CA . TYR A 1 212 ? -17.614 3.438 13.852 1.00 98.31 212 TYR A CA 1
ATOM 1652 C C . TYR A 1 212 ? -17.932 3.106 15.306 1.00 98.31 212 TYR A C 1
ATOM 1654 O O . TYR A 1 212 ? -17.239 2.312 15.944 1.00 98.31 212 TYR A O 1
ATOM 1662 N N . VAL A 1 213 ? -18.978 3.722 15.852 1.00 98.44 213 VAL A N 1
ATOM 1663 C CA . VAL A 1 213 ? -19.442 3.451 17.214 1.00 98.44 213 VAL A CA 1
ATOM 1664 C C . VAL A 1 213 ? -20.954 3.305 17.272 1.00 98.44 213 VAL A C 1
ATOM 1666 O O . VAL A 1 213 ? -21.689 4.056 16.637 1.00 98.44 213 VAL A O 1
ATOM 1669 N N . SER A 1 214 ? -21.415 2.343 18.065 1.00 98.38 214 SER A N 1
ATOM 1670 C CA . SER A 1 214 ? -22.825 2.070 18.336 1.00 98.38 214 SER A CA 1
ATOM 1671 C C . SER A 1 214 ? -23.083 2.100 19.840 1.00 98.38 214 SER A C 1
ATOM 1673 O O . SER A 1 214 ? -22.446 1.366 20.595 1.00 98.38 214 SER A O 1
ATOM 1675 N N . MET A 1 215 ? -24.055 2.901 20.275 1.00 97.81 215 MET A N 1
ATOM 1676 C CA . MET A 1 215 ? -24.496 2.963 21.671 1.00 97.81 215 MET A CA 1
ATOM 1677 C C . MET A 1 215 ? -25.673 2.008 21.897 1.00 97.81 215 MET A C 1
ATOM 1679 O O . MET A 1 215 ? -26.673 2.092 21.188 1.00 97.81 215 MET A O 1
ATOM 1683 N N . ASN A 1 216 ? -25.565 1.120 22.888 1.00 96.19 216 ASN A N 1
ATOM 1684 C CA . ASN A 1 216 ? -26.618 0.189 23.319 1.00 96.19 216 ASN A CA 1
ATOM 1685 C C . ASN A 1 216 ? -27.245 -0.631 22.170 1.00 96.19 216 ASN A C 1
ATOM 1687 O O . ASN A 1 216 ? -28.452 -0.854 22.145 1.00 96.19 216 ASN A O 1
ATOM 1691 N N . GLY A 1 217 ? -26.430 -1.048 21.195 1.00 94.69 217 GLY A N 1
ATOM 1692 C CA . GLY A 1 217 ? -26.888 -1.800 20.018 1.00 94.69 217 GLY A CA 1
ATOM 1693 C C . GLY A 1 217 ? -27.691 -0.987 18.993 1.00 94.69 217 GLY A C 1
ATOM 1694 O O . GLY A 1 217 ? -28.284 -1.573 18.092 1.00 94.69 217 GLY A O 1
ATOM 1695 N N . GLY A 1 218 ? -27.734 0.342 19.124 1.00 96.81 218 GLY A N 1
ATOM 1696 C CA . GLY A 1 218 ? -28.369 1.232 18.156 1.00 96.81 218 GLY A CA 1
ATOM 1697 C C . GLY A 1 218 ? -27.626 1.325 16.819 1.00 96.81 218 GLY A C 1
ATOM 1698 O O . GLY A 1 218 ? -26.642 0.631 16.560 1.00 96.81 218 GLY A O 1
ATOM 1699 N N . LYS A 1 219 ? -28.094 2.229 15.950 1.00 97.19 219 LYS A N 1
ATOM 1700 C CA . LYS A 1 219 ? -27.429 2.509 14.672 1.00 97.19 219 LYS A CA 1
ATOM 1701 C C . LYS A 1 219 ? -26.011 3.022 14.926 1.00 97.19 219 LYS A C 1
ATOM 1703 O O . LYS A 1 219 ? -25.811 3.916 15.748 1.00 97.19 219 LYS A O 1
ATOM 1708 N N . GLU A 1 220 ? -25.042 2.475 14.203 1.00 97.31 220 GLU A N 1
ATOM 1709 C CA . GLU A 1 220 ? -23.670 2.959 14.282 1.00 97.31 220 GLU A CA 1
ATOM 1710 C C . GLU A 1 220 ? -23.486 4.294 13.559 1.00 97.31 220 GLU A C 1
ATOM 1712 O O . GLU A 1 220 ? -24.175 4.610 12.585 1.00 97.31 220 GLU A O 1
ATOM 1717 N N . VAL A 1 221 ? -22.540 5.082 14.055 1.00 97.44 221 VAL A N 1
ATOM 1718 C CA . VAL A 1 221 ? -22.152 6.373 13.489 1.00 97.44 221 VAL A CA 1
ATOM 1719 C C . VAL A 1 221 ? -20.642 6.428 13.315 1.00 97.44 221 VAL A C 1
ATOM 1721 O O . VAL A 1 221 ? -19.900 5.797 14.071 1.00 97.44 221 VAL A O 1
ATOM 1724 N N . LEU A 1 222 ? -20.185 7.188 12.320 1.00 97.44 222 LEU A N 1
ATOM 1725 C CA . LEU A 1 222 ? -18.762 7.381 12.063 1.00 97.44 222 LEU A CA 1
ATOM 1726 C C . LEU A 1 222 ? -18.098 8.052 13.272 1.00 97.44 222 LEU A C 1
ATOM 1728 O O . LEU A 1 222 ? -18.500 9.135 13.699 1.00 97.44 222 LEU A O 1
ATOM 1732 N N . PHE A 1 223 ? -17.067 7.409 13.815 1.00 97.50 223 PHE A N 1
ATOM 1733 C CA . PHE A 1 223 ? -16.252 7.950 14.898 1.00 97.50 223 PHE A CA 1
ATOM 1734 C C . PHE A 1 223 ? -14.953 8.566 14.366 1.00 97.50 223 PHE A C 1
ATOM 1736 O O . PHE A 1 223 ? -14.576 9.657 14.811 1.00 97.50 223 PHE A O 1
ATOM 1743 N N . ALA A 1 224 ? -14.287 7.896 13.421 1.00 96.25 224 ALA A N 1
ATOM 1744 C CA . ALA A 1 224 ? -13.093 8.382 12.735 1.00 96.25 224 ALA A CA 1
ATOM 1745 C C . ALA A 1 224 ? -12.898 7.690 11.374 1.00 96.25 224 ALA A C 1
ATOM 1747 O O . ALA A 1 224 ? -13.171 6.502 11.241 1.00 96.25 224 ALA A O 1
ATOM 1748 N N . ASP A 1 225 ? -12.405 8.423 10.381 1.00 92.62 225 ASP A N 1
ATOM 1749 C CA . ASP A 1 225 ? -12.278 8.008 8.973 1.00 92.62 225 ASP A CA 1
ATOM 1750 C C . ASP A 1 225 ? -10.827 7.891 8.476 1.00 92.62 225 ASP A C 1
ATOM 1752 O O . ASP A 1 225 ? -10.582 7.386 7.383 1.00 92.62 225 ASP A O 1
ATOM 1756 N N . LEU A 1 226 ? -9.848 8.312 9.276 1.00 90.50 226 LEU A N 1
ATOM 1757 C CA . LEU A 1 226 ? -8.438 8.070 8.981 1.00 90.50 226 LEU A CA 1
ATOM 1758 C C . LEU A 1 226 ? -8.093 6.594 9.205 1.00 90.50 226 LEU A C 1
ATOM 1760 O O . LEU A 1 226 ? -8.515 6.020 10.205 1.00 90.50 226 LEU A O 1
ATOM 1764 N N . ARG A 1 227 ? -7.268 6.009 8.324 1.00 88.00 227 ARG A N 1
ATOM 1765 C CA . ARG A 1 227 ? -6.800 4.607 8.397 1.00 88.00 227 ARG A CA 1
ATOM 1766 C C . ARG A 1 227 ? -6.153 4.259 9.742 1.00 88.00 227 ARG A C 1
ATOM 1768 O O . ARG A 1 227 ? -6.254 3.129 10.218 1.00 88.00 227 ARG A O 1
ATOM 1775 N N . GLU A 1 228 ? -5.450 5.211 10.333 1.00 91.81 228 GLU A N 1
ATOM 1776 C CA . GLU A 1 228 ? -4.816 5.082 11.638 1.00 91.81 228 GLU A CA 1
ATOM 1777 C C . GLU A 1 228 ? -5.039 6.350 12.452 1.00 91.81 228 GLU A C 1
ATOM 1779 O O . GLU A 1 228 ? -5.186 7.447 11.905 1.00 91.81 228 GLU A O 1
ATOM 1784 N N . GLY A 1 229 ? -5.061 6.209 13.772 1.00 94.75 229 GLY A N 1
ATOM 1785 C CA . GLY A 1 229 ? -5.194 7.367 14.633 1.00 94.75 229 GLY A CA 1
ATOM 1786 C C . GLY A 1 229 ? -5.478 7.046 16.085 1.00 94.75 229 GLY A C 1
ATOM 1787 O O . GLY A 1 229 ? -5.572 5.899 16.522 1.00 94.75 229 GLY A O 1
ATOM 1788 N N . SER A 1 230 ? -5.610 8.124 16.852 1.00 97.38 230 SER A N 1
ATOM 1789 C CA . SER A 1 230 ? -6.047 8.082 18.237 1.00 97.38 230 SER A CA 1
ATOM 1790 C C . SER A 1 230 ? -6.961 9.265 18.527 1.00 97.38 230 SER A C 1
ATOM 1792 O O . SER A 1 230 ? -6.613 10.413 18.250 1.00 97.38 230 SER A O 1
ATOM 1794 N N . LYS A 1 231 ? -8.134 9.002 19.104 1.00 98.00 231 LYS A N 1
ATOM 1795 C CA . LYS A 1 231 ? -9.167 10.007 19.371 1.00 98.00 231 LYS A CA 1
ATOM 1796 C C . LYS A 1 231 ? -9.777 9.791 20.749 1.00 98.00 231 LYS A C 1
ATOM 1798 O O . LYS A 1 231 ? -10.079 8.672 21.156 1.00 98.00 231 LYS A O 1
ATOM 1803 N N . MET A 1 232 ? -9.949 10.884 21.486 1.00 98.06 232 MET A N 1
ATOM 1804 C CA . MET A 1 232 ? -10.581 10.860 22.803 1.00 98.06 232 MET A CA 1
ATOM 1805 C C . MET A 1 232 ? -12.106 10.803 22.655 1.00 98.06 232 MET A C 1
ATOM 1807 O O . MET A 1 232 ? -12.697 11.668 22.011 1.00 98.06 232 MET A O 1
ATOM 1811 N N . ALA A 1 233 ? -12.743 9.826 23.295 1.00 97.75 233 ALA A N 1
ATOM 1812 C CA . ALA A 1 233 ? 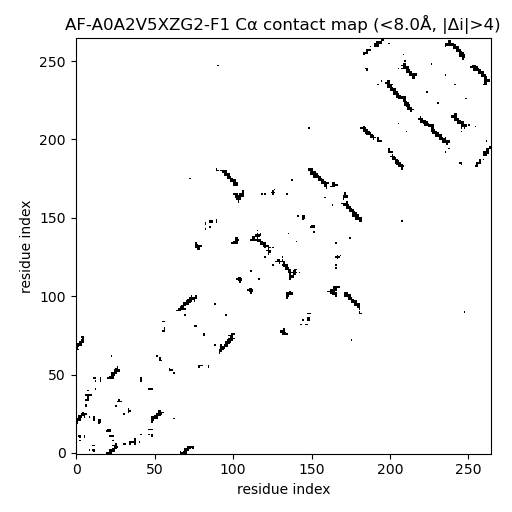-14.180 9.786 23.529 1.00 97.75 233 ALA A CA 1
ATOM 1813 C C . ALA A 1 233 ? -14.450 10.237 24.970 1.00 97.75 233 ALA A C 1
ATOM 1815 O O . ALA A 1 233 ? -14.192 9.499 25.919 1.00 97.75 233 ALA A O 1
ATOM 1816 N N . SER A 1 234 ? -14.926 11.471 25.145 1.00 97.38 234 SER A N 1
ATOM 1817 C CA . SER A 1 234 ? -15.153 12.100 26.458 1.00 97.38 234 SER A CA 1
ATOM 1818 C C . SER A 1 234 ? -16.621 12.115 26.897 1.00 97.38 234 SER A C 1
ATOM 1820 O O . SER A 1 234 ? -17.028 12.986 27.662 1.00 97.38 234 SER A O 1
ATOM 1822 N N . TRP A 1 235 ? -17.423 11.203 26.352 1.00 96.62 235 TRP A N 1
ATOM 1823 C CA . TRP A 1 235 ? -18.884 11.181 26.464 1.00 96.62 235 TRP A CA 1
ATOM 1824 C C . TRP A 1 235 ? -19.421 9.814 26.924 1.00 96.62 235 TRP A C 1
ATOM 1826 O O . TRP A 1 235 ? -20.590 9.507 26.720 1.00 96.62 235 TRP A O 1
ATOM 1836 N N . ILE A 1 236 ? -18.581 8.984 27.556 1.00 97.12 236 ILE A N 1
ATOM 1837 C CA . ILE A 1 236 ? -18.964 7.631 27.984 1.00 97.12 236 ILE A CA 1
ATOM 1838 C C . ILE A 1 236 ? -19.833 7.703 29.247 1.00 97.12 236 ILE A C 1
ATOM 1840 O O . ILE A 1 236 ? -19.346 8.028 30.332 1.00 97.12 236 ILE A O 1
ATOM 1844 N N . LEU A 1 237 ? -21.123 7.398 29.128 1.00 95.69 237 LEU A N 1
ATOM 1845 C CA . LEU A 1 237 ? -22.070 7.437 30.246 1.00 95.69 237 LEU A CA 1
ATOM 1846 C C . LEU A 1 237 ? -22.069 6.127 31.053 1.00 95.69 237 LEU A C 1
ATOM 1848 O O . LEU A 1 237 ? -21.875 5.044 30.502 1.00 95.69 237 LEU A O 1
ATOM 1852 N N . ALA A 1 238 ? -22.305 6.227 32.365 1.00 93.38 238 ALA A N 1
ATOM 1853 C CA . ALA A 1 238 ? -22.542 5.055 33.212 1.00 93.38 238 ALA A CA 1
ATOM 1854 C C . ALA A 1 238 ? -23.874 4.386 32.829 1.00 93.38 238 ALA A C 1
ATOM 1856 O O . ALA A 1 238 ? -24.824 5.071 32.454 1.00 93.38 238 ALA A O 1
ATOM 1857 N N . GLY A 1 239 ? -23.934 3.053 32.894 1.00 91.25 239 GLY A N 1
ATOM 1858 C CA . GLY A 1 239 ? -25.116 2.278 32.488 1.00 91.25 239 GLY A CA 1
ATOM 1859 C C . GLY A 1 239 ? -25.328 2.153 30.972 1.00 91.25 239 GLY A C 1
ATOM 1860 O O . GLY A 1 239 ? -26.243 1.453 30.549 1.00 91.25 239 GLY A O 1
ATOM 1861 N N . ALA A 1 240 ? -24.483 2.784 30.150 1.00 94.25 240 ALA A N 1
ATOM 1862 C CA . ALA A 1 240 ? -24.464 2.608 28.701 1.00 94.25 240 ALA A CA 1
ATOM 1863 C C . ALA A 1 240 ? -23.292 1.720 28.252 1.00 94.25 240 ALA A C 1
ATOM 1865 O O . ALA A 1 240 ? -22.252 1.634 28.911 1.00 94.25 240 ALA A O 1
ATOM 1866 N N . SER A 1 241 ? -23.461 1.084 27.096 1.00 96.00 241 SER A N 1
ATOM 1867 C CA . SER A 1 241 ? -22.449 0.284 26.411 1.00 96.00 241 SER A CA 1
ATOM 1868 C C . SER A 1 241 ? -22.177 0.868 25.027 1.00 96.00 241 SER A C 1
ATOM 1870 O O . SER A 1 241 ? -23.111 1.186 24.289 1.00 96.00 241 SER A O 1
ATOM 1872 N N . TYR A 1 242 ? -20.903 1.008 24.672 1.00 98.19 242 TYR A N 1
ATOM 1873 C CA . TYR A 1 242 ? -20.468 1.568 23.396 1.00 98.19 242 TYR A CA 1
ATOM 1874 C C . TYR A 1 242 ? -19.597 0.551 22.660 1.00 98.19 242 TYR A C 1
ATOM 1876 O O . TYR A 1 242 ? -18.478 0.278 23.088 1.00 98.19 242 TYR A O 1
ATOM 1884 N N . GLU A 1 243 ? -20.096 -0.016 21.561 1.00 98.50 243 GLU A N 1
ATOM 1885 C CA . GLU A 1 243 ? -19.315 -0.919 20.708 1.00 98.50 243 GLU A CA 1
ATOM 1886 C C . GLU A 1 243 ? -18.631 -0.096 19.616 1.00 98.50 243 GLU A C 1
ATOM 1888 O O . GLU A 1 243 ? -19.296 0.469 18.746 1.00 98.50 243 GLU A O 1
ATOM 1893 N N . PHE A 1 244 ? -17.306 -0.010 19.684 1.00 98.50 244 PHE A N 1
ATOM 1894 C CA . PHE A 1 244 ? -16.467 0.535 18.626 1.00 98.50 244 PHE A CA 1
ATOM 1895 C C . PHE A 1 244 ? -16.123 -0.583 17.646 1.00 98.50 244 PHE A C 1
ATOM 1897 O O . PHE A 1 244 ? -15.758 -1.684 18.061 1.00 98.50 244 PHE A O 1
ATOM 1904 N N . ARG A 1 245 ? -16.221 -0.296 16.351 1.00 98.50 245 ARG A N 1
ATOM 1905 C CA . ARG A 1 245 ? -15.998 -1.239 15.254 1.00 98.50 245 ARG A CA 1
ATOM 1906 C C . ARG A 1 245 ? -15.016 -0.634 14.269 1.00 98.50 245 ARG A C 1
ATOM 1908 O O . ARG A 1 245 ? -15.197 0.505 13.856 1.00 98.50 245 ARG A O 1
ATOM 1915 N N . LEU A 1 246 ? -13.980 -1.384 13.929 1.00 97.88 246 LEU A N 1
ATOM 1916 C CA . LEU A 1 246 ? -12.998 -1.041 12.912 1.00 97.88 246 LEU A CA 1
ATOM 1917 C C . LEU A 1 246 ? -13.357 -1.790 11.634 1.00 97.88 246 LEU A C 1
ATOM 1919 O O . LEU A 1 246 ? -13.426 -3.019 11.653 1.00 97.88 246 LEU A O 1
ATOM 1923 N N . TYR A 1 247 ? -13.534 -1.065 10.540 1.00 95.94 247 TYR A N 1
ATOM 1924 C CA . TYR A 1 247 ? -13.803 -1.624 9.221 1.00 95.94 247 TYR A CA 1
ATOM 1925 C C . TYR A 1 247 ? -12.682 -1.293 8.242 1.00 95.94 247 TYR A C 1
ATOM 1927 O O . TYR A 1 247 ? -11.937 -0.332 8.443 1.00 95.94 247 TYR A O 1
ATOM 1935 N N . ASN A 1 248 ? -12.579 -2.060 7.159 1.00 88.56 248 ASN A N 1
ATOM 1936 C CA . ASN A 1 248 ? -11.744 -1.693 6.013 1.00 88.56 248 ASN A CA 1
ATOM 1937 C C . ASN A 1 248 ? -12.174 -0.339 5.395 1.00 88.56 248 ASN A C 1
ATOM 1939 O O . ASN A 1 248 ? -13.217 0.217 5.748 1.00 88.56 248 ASN A O 1
ATOM 1943 N N . SER A 1 249 ? -11.361 0.218 4.487 1.00 79.62 249 SER A N 1
ATOM 1944 C CA . SER A 1 249 ? -11.590 1.560 3.912 1.00 79.62 249 SER A CA 1
ATOM 1945 C C . SER A 1 249 ? -12.966 1.724 3.268 1.00 79.62 249 SER A C 1
ATOM 1947 O O . SER A 1 249 ? -13.568 2.788 3.380 1.00 79.62 249 SER A O 1
ATOM 1949 N N . ASP A 1 250 ? -13.479 0.655 2.662 1.00 83.00 250 ASP A N 1
ATOM 1950 C CA . ASP A 1 250 ? -14.723 0.679 1.889 1.00 83.00 250 ASP A CA 1
ATOM 1951 C C . ASP A 1 250 ? -15.942 0.303 2.750 1.00 83.00 250 ASP A C 1
ATOM 1953 O O . ASP A 1 250 ? -17.062 0.210 2.251 1.00 83.00 250 ASP A O 1
ATOM 1957 N N . HIS A 1 251 ? -15.728 0.092 4.054 1.00 90.31 251 HIS A N 1
ATOM 1958 C CA . HIS A 1 251 ? -16.752 -0.249 5.037 1.00 90.31 251 H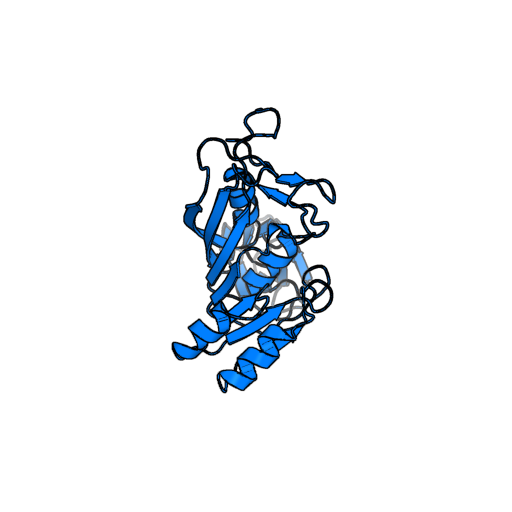IS A CA 1
ATOM 1959 C C . HIS A 1 251 ? -17.550 -1.526 4.690 1.00 90.31 251 HIS A C 1
ATOM 1961 O O . HIS A 1 251 ? -18.756 -1.612 4.911 1.00 90.31 251 HIS A O 1
ATOM 1967 N N . THR A 1 252 ? -16.877 -2.547 4.155 1.00 90.12 252 THR A N 1
ATOM 1968 C CA . THR A 1 252 ? -17.486 -3.832 3.760 1.00 90.12 252 THR A CA 1
ATOM 1969 C C . THR A 1 252 ? -17.078 -5.007 4.648 1.00 90.12 252 THR A C 1
ATOM 1971 O O . THR A 1 252 ? -17.755 -6.031 4.654 1.00 90.12 252 THR A O 1
ATOM 1974 N N . GLU A 1 253 ? -15.960 -4.897 5.370 1.00 91.56 253 GLU A N 1
ATOM 1975 C CA . GLU A 1 253 ? -15.382 -5.966 6.191 1.00 91.56 253 GLU A CA 1
ATOM 1976 C C . GLU A 1 253 ? -15.099 -5.452 7.606 1.00 91.56 253 GLU A C 1
ATOM 1978 O O . GLU A 1 253 ? -14.394 -4.456 7.776 1.00 91.56 253 GLU A O 1
ATOM 1983 N N . LEU A 1 254 ? -15.643 -6.133 8.621 1.00 96.12 254 LEU A N 1
ATOM 1984 C CA . LEU A 1 254 ? -15.380 -5.843 10.031 1.00 96.12 254 LEU A CA 1
ATOM 1985 C C . LEU A 1 254 ? -14.044 -6.471 10.447 1.00 96.12 254 LEU A C 1
ATOM 1987 O O . LEU A 1 254 ? -13.924 -7.692 10.501 1.00 96.12 254 LEU A O 1
ATOM 1991 N N . LEU A 1 255 ? -13.065 -5.633 10.779 1.00 94.50 255 LEU A N 1
ATOM 1992 C CA . LEU A 1 255 ? -11.692 -6.040 11.089 1.00 94.50 255 LEU A CA 1
ATOM 1993 C C . LEU A 1 255 ? -11.467 -6.272 12.585 1.00 94.50 255 LEU A C 1
ATOM 1995 O O . LEU A 1 255 ? -10.761 -7.195 12.981 1.00 94.50 255 LEU A O 1
ATOM 1999 N N . ALA A 1 256 ? -12.057 -5.427 13.429 1.00 96.81 256 ALA A N 1
ATOM 2000 C CA . ALA A 1 256 ? -11.979 -5.553 14.880 1.00 96.81 256 ALA A CA 1
ATOM 2001 C C . ALA A 1 256 ? -13.178 -4.872 15.538 1.00 96.81 256 ALA A C 1
ATOM 2003 O O . ALA A 1 256 ? -13.787 -3.964 14.974 1.00 96.81 256 ALA A O 1
ATOM 2004 N N . LYS A 1 257 ? -13.501 -5.271 16.766 1.00 97.81 257 LYS A N 1
ATOM 2005 C CA . LYS A 1 257 ? -14.473 -4.557 17.592 1.00 97.81 257 LYS A CA 1
ATOM 2006 C C . LYS A 1 257 ? -14.092 -4.616 19.060 1.00 97.81 257 LYS A C 1
ATOM 2008 O O . LYS A 1 257 ? -13.490 -5.591 19.503 1.00 97.81 257 LYS A O 1
ATOM 2013 N N . LEU A 1 258 ? -14.465 -3.591 19.813 1.00 97.44 258 LEU A N 1
ATOM 2014 C CA . LEU A 1 258 ? -14.350 -3.585 21.266 1.00 97.44 258 LEU A CA 1
ATOM 2015 C C . LEU A 1 258 ? -15.546 -2.887 21.893 1.00 97.44 258 LEU A C 1
ATOM 2017 O O . LEU A 1 258 ? -16.117 -1.964 21.316 1.00 97.44 258 LEU A O 1
ATOM 2021 N N . THR A 1 259 ? -15.885 -3.303 23.105 1.00 98.12 259 THR A N 1
ATOM 2022 C CA . THR A 1 259 ? -16.927 -2.664 23.902 1.00 98.12 259 THR A CA 1
ATOM 2023 C C . THR A 1 259 ? -16.281 -1.820 24.986 1.00 98.12 259 THR A C 1
ATOM 2025 O O . THR A 1 259 ? -15.435 -2.308 25.736 1.00 98.12 259 THR A O 1
ATOM 2028 N N . VAL A 1 260 ? -16.693 -0.559 25.074 1.00 97.94 260 VAL A N 1
ATOM 2029 C CA . VAL A 1 260 ? -16.364 0.349 26.172 1.00 97.94 260 VAL A CA 1
ATOM 2030 C C . VAL A 1 260 ? -17.595 0.521 27.042 1.00 97.94 260 VAL A C 1
ATOM 2032 O O . VAL A 1 260 ? -18.676 0.871 26.565 1.00 97.94 260 VAL A O 1
ATOM 2035 N N . SER A 1 261 ? -17.407 0.326 28.338 1.00 95.50 261 SER A N 1
ATOM 2036 C CA . SER A 1 261 ? -18.370 0.702 29.363 1.00 95.50 261 SER A CA 1
ATOM 2037 C C . SER A 1 261 ? -17.686 1.552 30.425 1.00 95.50 261 SER A C 1
ATOM 2039 O O . SER A 1 261 ? -16.457 1.600 30.531 1.00 95.50 261 SER A O 1
ATOM 2041 N N . LYS A 1 262 ? -18.499 2.249 31.212 1.00 93.56 262 LYS A N 1
ATOM 2042 C CA . LYS A 1 262 ? -18.052 2.915 32.430 1.00 93.56 262 LYS A CA 1
ATOM 2043 C C . LYS A 1 262 ? -18.547 2.123 33.630 1.00 93.56 262 LYS A C 1
ATOM 2045 O O . LYS A 1 262 ? -19.738 1.823 33.710 1.00 93.56 262 LYS A O 1
ATOM 2050 N N . THR A 1 263 ? -17.639 1.804 34.546 1.00 87.12 263 THR A N 1
ATOM 2051 C CA . THR A 1 263 ? -17.973 1.086 35.778 1.00 87.12 263 THR A CA 1
ATOM 2052 C C . THR A 1 263 ? -18.902 1.948 36.634 1.00 87.12 263 THR A C 1
ATOM 2054 O O . THR A 1 263 ? -18.661 3.146 36.809 1.00 87.12 263 THR A O 1
ATOM 2057 N N . THR A 1 264 ? -19.982 1.361 37.143 1.00 78.12 264 THR A N 1
ATOM 2058 C CA . THR A 1 264 ? -20.818 1.967 38.190 1.00 78.12 264 THR A CA 1
ATOM 2059 C C . THR A 1 264 ? -20.111 1.856 39.540 1.00 78.12 264 THR A C 1
ATOM 2061 O O . THR A 1 264 ? -19.375 0.894 39.750 1.00 78.12 264 THR A O 1
ATOM 2064 N N . GLN A 1 265 ? -20.288 2.853 40.414 1.00 61.31 265 GLN A N 1
ATOM 2065 C CA . GLN A 1 265 ? -19.807 2.773 41.800 1.00 61.31 265 GLN A CA 1
ATOM 2066 C C . GLN A 1 265 ? -20.413 1.576 42.535 1.00 61.31 265 GLN A C 1
ATOM 2068 O O . GLN A 1 265 ? -21.572 1.224 42.213 1.00 61.31 265 GLN A O 1
#

Solvent-accessible surface area (backbone atoms only — not comparable to full-atom values): 14000 Å² total; per-residue (Å²): 60,37,26,36,55,33,70,53,30,65,66,39,52,53,45,35,75,72,76,43,67,32,35,36,29,31,36,54,90,77,37,94,62,55,52,48,59,26,52,52,49,35,60,75,66,71,53,82,65,47,79,44,74,47,57,74,83,50,95,71,82,66,100,58,81,66,30,69,34,34,34,34,53,73,36,51,28,50,41,86,47,50,60,62,46,45,36,56,43,36,75,27,22,50,26,39,39,37,21,30,54,28,26,41,21,46,88,89,64,53,71,43,58,88,43,64,38,72,44,75,53,53,57,48,60,39,85,71,33,66,59,44,38,47,30,22,16,72,48,22,48,51,53,52,40,62,72,23,44,35,42,83,76,48,74,49,77,50,67,34,88,81,72,5,19,73,44,48,77,94,21,38,19,33,42,39,35,39,31,33,42,56,79,64,45,73,49,59,50,52,66,62,14,71,60,72,93,62,60,23,57,27,37,40,36,39,36,65,22,24,33,31,37,17,56,74,83,47,79,67,42,87,70,43,78,55,45,54,52,72,49,78,44,66,71,43,41,67,91,45,43,35,40,38,37,32,18,36,87,85,67,81,47,83,69,42,71,50,77,44,38,26,46,74,128

Mean predicted aligned error: 4.52 Å